Protein AF-A0A975FD18-F1 (afdb_monomer_lite)

Secondary structure (DSSP, 8-state):
----------STTTT----TT------EEEEEEESTTSSHHHHHHHHHHHHHHHTTTS-EEEEEEEE-----S-TT----PEEEEEEEETTEEEEEEE--S-TTHHHHHHHHHHTTEEEEEEEEESS-SSHHHHHHHHHHHHHT-EEEEEEE----HHHHHHHHHHHHHHHHHHHHHHHHT-S-TTTS-HHHHHHHHHHHHHHHH--

Sequence (207 aa):
MDAGCAIEIDDLHQDIILDKEKKMFERKIFAIKGNQDVGKTTSLRLAYKMLLEQLENIPISYQVKYDSYQYSKSWAEEAFMDFTAVFTISGYVVILHSPGDNAWFVNCLREYHDKSCLIIVCATRKNGNHGSVRAFNEFAQEYGYHPDAMLKNELSESDNKEKAQQLLKRIGTALGEALESSESPEKCSELQTTLLRKLADSLKTHP

Radius of gyration: 16.99 Å; chains: 1; bounding box: 50×42×44 Å

pLDDT: mean 72.48, std 18.09, range [34.69, 94.0]

Foldseek 3Di:
DDPDPDDCPDPPPPPPPPDPPQDDQAAAEEEAAEAPPQCRVVLLVLLVVVLCVLCVPFDKDKDWDFPPPDDDDDPVPPDDTWTWMWIQQLNAIEIETERDFALCVLSVLVVCVVVVHRYYYYYYYNDDCGGPVVSRVVSCVVRVHDYYYDYRYHNDPVSSNVSSLVVLLVVLVSQLSSLVSGPCCPVCDVVSNVSSPVSSVCSNPPD

Structure (mmCIF, N/CA/C/O backbone):
data_AF-A0A975FD18-F1
#
_entry.id   AF-A0A975FD18-F1
#
loop_
_atom_site.group_PDB
_atom_site.id
_atom_site.type_symbol
_atom_site.label_atom_id
_atom_site.label_alt_id
_atom_site.label_comp_id
_atom_site.label_asym_id
_atom_site.label_entity_id
_atom_site.label_seq_id
_atom_site.pdbx_PDB_ins_code
_atom_site.Cartn_x
_atom_site.Cartn_y
_atom_site.Cartn_z
_atom_site.occupancy
_atom_site.B_iso_or_equiv
_atom_site.auth_seq_id
_atom_site.auth_comp_id
_atom_site.auth_asym_id
_atom_site.auth_atom_id
_atom_site.pdbx_PDB_model_num
ATOM 1 N N . MET A 1 1 ? 0.913 -26.597 -13.912 1.00 35.22 1 MET A N 1
ATOM 2 C CA . MET A 1 1 ? 1.178 -26.715 -12.465 1.00 35.22 1 MET A CA 1
ATOM 3 C C . MET A 1 1 ? 1.075 -25.306 -11.924 1.00 35.22 1 MET A C 1
ATOM 5 O O . MET A 1 1 ? 1.956 -24.503 -12.200 1.00 35.22 1 MET A O 1
ATOM 9 N N . ASP A 1 2 ? -0.063 -24.991 -11.312 1.00 34.69 2 ASP A N 1
ATOM 10 C CA . ASP A 1 2 ? -0.398 -23.656 -10.819 1.00 34.69 2 ASP A CA 1
ATOM 11 C C . ASP A 1 2 ? 0.323 -23.405 -9.495 1.00 34.69 2 ASP A C 1
ATOM 13 O O . ASP A 1 2 ? -0.086 -23.897 -8.446 1.00 34.69 2 ASP A O 1
ATOM 17 N N . ALA A 1 3 ? 1.427 -22.661 -9.542 1.00 38.81 3 ALA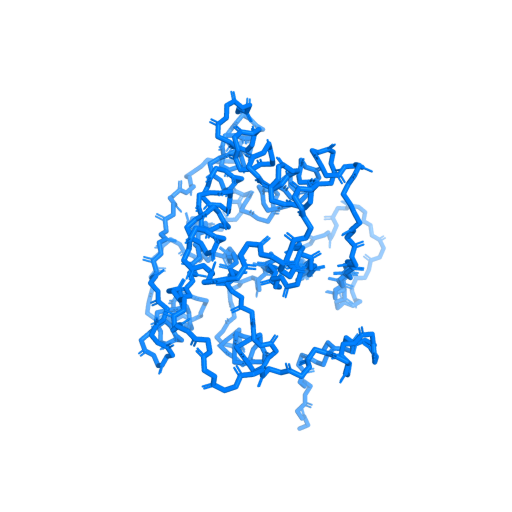 A N 1
ATOM 18 C CA . ALA A 1 3 ? 2.034 -22.094 -8.346 1.00 38.81 3 ALA A CA 1
ATOM 19 C C . ALA A 1 3 ? 1.222 -20.850 -7.953 1.00 38.81 3 ALA A C 1
ATOM 21 O O . ALA A 1 3 ? 1.564 -19.726 -8.319 1.00 38.81 3 ALA A O 1
ATOM 22 N N . GLY A 1 4 ? 0.082 -21.064 -7.293 1.00 40.59 4 GLY A N 1
ATOM 23 C CA . GLY A 1 4 ? -0.707 -19.983 -6.705 1.00 40.59 4 GLY A CA 1
ATOM 24 C C . GLY A 1 4 ? 0.102 -19.234 -5.643 1.00 40.59 4 GLY A C 1
ATOM 25 O O . GLY A 1 4 ? 0.931 -19.829 -4.953 1.00 40.59 4 GLY A O 1
ATOM 26 N N . CYS A 1 5 ? -0.141 -17.930 -5.503 1.00 43.94 5 CYS A N 1
ATOM 27 C CA . CYS A 1 5 ? 0.376 -17.114 -4.404 1.00 43.94 5 CYS A CA 1
ATOM 28 C C . CYS A 1 5 ? -0.343 -17.510 -3.107 1.00 43.94 5 CYS A C 1
ATOM 30 O O . CYS A 1 5 ? -1.130 -16.748 -2.578 1.00 43.94 5 CYS A O 1
ATOM 32 N N . ALA A 1 6 ? -0.126 -18.727 -2.607 1.00 41.62 6 ALA A N 1
ATOM 33 C CA . ALA A 1 6 ? -0.747 -19.153 -1.364 1.00 41.62 6 ALA A CA 1
ATOM 34 C C . ALA A 1 6 ? -0.160 -18.312 -0.220 1.00 41.62 6 ALA A C 1
ATOM 36 O O . ALA A 1 6 ? 1.020 -18.443 0.134 1.00 41.62 6 ALA A O 1
ATOM 37 N N . ILE A 1 7 ? -0.963 -17.396 0.316 1.00 48.25 7 ILE A N 1
ATOM 38 C CA . ILE A 1 7 ? -0.694 -16.766 1.603 1.00 48.25 7 ILE A CA 1
ATOM 39 C C . ILE A 1 7 ? -1.523 -17.532 2.627 1.00 48.25 7 ILE A C 1
ATOM 41 O O . ILE A 1 7 ? -2.736 -17.329 2.732 1.00 48.25 7 ILE A O 1
ATOM 45 N N . GLU A 1 8 ? -0.857 -18.413 3.372 1.00 43.69 8 GLU A N 1
ATOM 46 C CA . GLU A 1 8 ? -1.393 -18.998 4.600 1.00 43.69 8 GLU A CA 1
ATOM 47 C C . GLU A 1 8 ? -1.518 -17.870 5.626 1.00 43.69 8 GLU A C 1
ATOM 49 O O . GLU A 1 8 ? -0.586 -17.575 6.369 1.00 43.69 8 GLU A O 1
ATOM 54 N N . ILE A 1 9 ? -2.648 -17.162 5.603 1.00 48.28 9 ILE A N 1
ATOM 55 C CA . ILE A 1 9 ? -3.079 -16.404 6.771 1.00 48.28 9 ILE A CA 1
ATOM 56 C C . ILE A 1 9 ? -3.582 -17.491 7.709 1.00 48.28 9 ILE A C 1
ATOM 58 O O . ILE A 1 9 ? -4.638 -18.061 7.438 1.00 48.28 9 ILE A O 1
ATOM 62 N N . ASP A 1 10 ? -2.778 -17.846 8.714 1.00 42.75 10 ASP A N 1
ATOM 63 C CA . ASP A 1 10 ? -3.172 -18.791 9.763 1.00 42.75 10 ASP A CA 1
ATOM 64 C C . ASP A 1 10 ? -4.594 -18.475 10.254 1.00 42.75 10 ASP A C 1
ATOM 66 O O . ASP A 1 10 ? -5.021 -17.319 10.211 1.00 42.75 10 ASP A O 1
ATOM 70 N N . ASP A 1 11 ? -5.298 -19.495 10.756 1.00 43.53 11 ASP A N 1
ATOM 71 C CA . ASP A 1 11 ? -6.684 -19.518 11.269 1.00 43.53 11 ASP A CA 1
ATOM 72 C C . ASP A 1 11 ? -7.062 -18.445 12.329 1.00 43.53 11 ASP A C 1
ATOM 74 O O . ASP A 1 11 ? -8.131 -18.502 12.935 1.00 43.53 11 ASP A O 1
ATOM 78 N N . LEU A 1 12 ? -6.234 -17.421 12.538 1.00 42.38 12 LEU A N 1
ATOM 79 C CA . LEU A 1 12 ? -6.405 -16.282 13.438 1.00 42.38 12 LEU A CA 1
ATOM 80 C C . LEU A 1 12 ? -7.649 -15.406 13.163 1.00 42.38 12 LEU A C 1
ATOM 82 O O . LEU A 1 12 ? -7.905 -14.476 13.927 1.00 42.38 12 LEU A O 1
ATOM 86 N N . HIS A 1 13 ? -8.425 -15.677 12.107 1.00 45.47 13 HIS A N 1
ATOM 87 C CA . HIS A 1 13 ? -9.526 -14.812 11.655 1.00 45.47 13 HIS A CA 1
ATOM 88 C C . HIS A 1 13 ? -10.891 -15.503 11.526 1.00 45.47 13 HIS A C 1
ATOM 90 O O . HIS A 1 13 ? -11.839 -14.849 11.087 1.00 45.47 13 HIS A O 1
ATOM 96 N N . GLN A 1 14 ? -11.049 -16.770 11.936 1.00 41.34 14 GLN A N 1
ATOM 97 C CA . GLN A 1 14 ? -12.359 -17.446 11.835 1.00 41.34 14 GLN A CA 1
ATOM 98 C C . GLN A 1 14 ? -13.460 -16.817 12.717 1.00 41.34 14 GLN A C 1
ATOM 100 O O . GLN A 1 14 ? -14.641 -17.015 12.440 1.00 41.34 14 GLN A O 1
ATOM 105 N N . ASP A 1 15 ? -13.104 -15.976 13.694 1.00 41.28 15 ASP A N 1
ATOM 106 C CA . ASP A 1 15 ? -14.073 -15.324 14.587 1.00 41.28 15 ASP A CA 1
ATOM 107 C C . ASP A 1 15 ? -14.533 -13.925 14.139 1.00 41.28 15 ASP A C 1
ATOM 109 O O . ASP A 1 15 ? -15.374 -13.309 14.801 1.00 41.28 15 ASP A O 1
ATOM 113 N N . ILE A 1 16 ? -14.075 -13.405 12.992 1.00 47.19 16 ILE A N 1
ATOM 114 C CA . ILE A 1 16 ? -14.667 -12.185 12.417 1.00 47.19 16 ILE A CA 1
ATOM 115 C C . ILE A 1 16 ? -15.869 -12.588 11.558 1.00 47.19 16 ILE A C 1
ATOM 117 O O . ILE A 1 16 ? -15.849 -12.533 10.328 1.00 47.19 16 ILE A O 1
ATOM 121 N N . ILE A 1 17 ? -16.944 -13.004 12.229 1.00 41.19 17 ILE A N 1
ATOM 122 C CA . ILE A 1 17 ? -18.263 -13.161 11.616 1.00 41.19 17 ILE A CA 1
ATOM 123 C C . ILE A 1 17 ? -18.684 -11.780 11.096 1.00 41.19 17 ILE A C 1
ATOM 125 O O . ILE A 1 17 ? -19.019 -10.869 11.855 1.00 41.19 17 ILE A O 1
ATOM 129 N N . LEU A 1 18 ? -18.607 -11.608 9.776 1.00 44.97 18 LEU A N 1
ATOM 130 C CA . LEU A 1 18 ? -19.067 -10.417 9.073 1.00 44.97 18 LEU A CA 1
ATOM 131 C C . LEU A 1 18 ? -20.596 -10.357 9.147 1.00 44.97 18 LEU A C 1
ATOM 133 O O . LEU A 1 18 ? -21.298 -10.999 8.364 1.00 44.97 18 LEU A O 1
ATOM 137 N N . ASP A 1 19 ? -21.100 -9.561 10.091 1.00 43.41 19 ASP A N 1
ATOM 138 C CA . ASP A 1 19 ? -22.476 -9.066 10.090 1.00 43.41 19 ASP A CA 1
ATOM 139 C C . ASP A 1 19 ? -22.788 -8.471 8.706 1.00 43.41 19 ASP A C 1
ATOM 141 O O . ASP A 1 19 ? -22.160 -7.506 8.257 1.00 43.41 19 ASP A O 1
ATOM 145 N N . LYS A 1 20 ? -23.769 -9.069 8.022 1.00 43.59 20 LYS A N 1
ATOM 146 C CA . LYS A 1 20 ? -24.194 -8.758 6.644 1.00 43.59 20 LYS A CA 1
ATOM 147 C C . LYS A 1 20 ? -24.820 -7.365 6.467 1.00 43.59 20 LYS A C 1
ATOM 149 O O . LYS A 1 20 ? -25.236 -7.030 5.364 1.00 43.59 20 LYS A O 1
ATOM 154 N N . GLU A 1 21 ? -24.862 -6.554 7.521 1.00 43.44 21 GLU A N 1
ATOM 155 C CA . GLU A 1 21 ? -25.475 -5.219 7.541 1.00 43.44 21 GLU A CA 1
ATOM 156 C C . GLU A 1 21 ? -24.455 -4.080 7.721 1.00 43.44 21 GLU A C 1
ATOM 158 O O . GLU A 1 21 ? -24.825 -2.939 7.988 1.00 43.44 21 GLU A O 1
ATOM 163 N N . LYS A 1 22 ? -23.150 -4.338 7.551 1.00 48.03 22 LYS A N 1
ATOM 164 C CA . LYS A 1 22 ? -22.160 -3.251 7.487 1.00 48.03 22 LYS A CA 1
ATOM 165 C C . LYS A 1 22 ? -22.401 -2.410 6.229 1.00 48.03 22 LYS A C 1
ATOM 167 O O . LYS A 1 22 ? -22.262 -2.920 5.117 1.00 48.03 22 LYS A O 1
ATOM 172 N N . LYS A 1 23 ? -22.697 -1.112 6.403 1.00 47.25 23 LYS A N 1
ATOM 173 C CA . LYS A 1 23 ? -22.528 -0.079 5.361 1.00 47.25 23 LYS A CA 1
ATOM 174 C C . LYS A 1 23 ? -21.276 -0.401 4.540 1.00 47.25 23 LYS A C 1
ATOM 176 O O . LYS A 1 23 ? -20.208 -0.600 5.117 1.00 47.25 23 LYS A O 1
ATOM 181 N N . MET A 1 24 ? -21.413 -0.500 3.215 1.00 56.22 24 MET A N 1
ATOM 182 C CA . MET A 1 24 ? -20.281 -0.771 2.326 1.00 56.22 24 MET A CA 1
ATOM 183 C C . MET A 1 24 ? -19.270 0.370 2.445 1.00 56.22 24 MET A C 1
ATOM 185 O O . MET A 1 24 ? -19.449 1.434 1.859 1.00 56.22 24 MET A O 1
ATOM 189 N N . PHE A 1 25 ? -18.218 0.146 3.226 1.00 66.56 25 PHE A N 1
ATOM 190 C CA . PHE A 1 25 ? -17.055 1.019 3.259 1.00 66.56 25 PHE A CA 1
ATOM 191 C C . PHE A 1 25 ? -16.397 1.033 1.883 1.00 66.56 25 PHE A C 1
ATOM 193 O O . PHE A 1 25 ? -16.284 -0.004 1.221 1.00 66.56 25 PHE A O 1
ATOM 200 N N . GLU A 1 26 ? -15.949 2.210 1.463 1.00 79.81 26 GLU A N 1
ATOM 201 C CA . GLU A 1 26 ? -15.275 2.379 0.185 1.00 79.81 26 GLU A CA 1
ATOM 202 C C . GLU A 1 26 ? -13.885 1.735 0.255 1.00 79.81 26 GLU A C 1
ATOM 204 O O . GLU A 1 26 ? -13.007 2.179 0.999 1.00 79.81 26 GLU A O 1
ATOM 209 N N . ARG A 1 27 ? -13.680 0.655 -0.502 1.00 85.31 27 ARG A N 1
ATOM 210 C CA . ARG A 1 27 ? -12.393 -0.045 -0.540 1.00 85.31 27 ARG A CA 1
ATOM 211 C C . ARG A 1 27 ? -11.391 0.765 -1.365 1.00 85.31 27 ARG A C 1
ATOM 213 O O . ARG A 1 27 ? -11.722 1.275 -2.441 1.00 85.31 27 ARG A O 1
ATOM 220 N N . LYS A 1 28 ? -10.156 0.894 -0.874 1.00 90.56 28 LYS A N 1
ATOM 221 C CA . LYS A 1 28 ? -9.127 1.756 -1.481 1.00 90.56 28 LYS A CA 1
ATOM 222 C C . LYS A 1 28 ? -7.957 0.926 -1.990 1.00 90.56 28 LYS A C 1
ATOM 224 O O . LYS A 1 28 ? -7.484 0.010 -1.315 1.00 90.56 28 LYS A O 1
ATOM 229 N N . ILE A 1 29 ? -7.476 1.252 -3.186 1.00 92.00 29 ILE A N 1
ATOM 230 C CA . ILE A 1 29 ? -6.256 0.661 -3.737 1.00 92.00 29 ILE A CA 1
ATOM 231 C C . ILE A 1 29 ? -5.288 1.773 -4.137 1.00 92.00 29 ILE A C 1
ATOM 233 O O . ILE A 1 29 ? -5.600 2.645 -4.948 1.00 92.00 29 ILE A O 1
ATOM 237 N N . PHE A 1 30 ? -4.102 1.749 -3.542 1.00 93.12 30 PHE A N 1
ATOM 238 C CA . PHE A 1 30 ? -3.053 2.733 -3.740 1.00 93.12 30 PHE A CA 1
ATOM 239 C C . PHE A 1 30 ? -1.926 2.156 -4.591 1.00 93.12 30 PHE A C 1
ATOM 241 O O . PHE A 1 30 ? -1.543 1.002 -4.419 1.00 93.12 30 PHE A O 1
ATOM 248 N N . ALA A 1 31 ? -1.334 2.958 -5.473 1.00 92.31 31 ALA A N 1
ATOM 249 C CA . ALA A 1 31 ? -0.153 2.557 -6.231 1.00 92.31 31 ALA A CA 1
ATOM 250 C C . ALA A 1 31 ? 0.992 3.569 -6.129 1.00 92.31 31 ALA A C 1
ATOM 252 O O . ALA A 1 31 ? 0.792 4.756 -6.367 1.00 92.31 31 ALA A O 1
ATOM 253 N N . ILE A 1 32 ? 2.219 3.097 -5.895 1.00 93.00 32 ILE A N 1
ATOM 254 C CA . ILE A 1 32 ? 3.431 3.835 -6.270 1.00 93.00 32 ILE A CA 1
ATOM 255 C C . ILE A 1 32 ? 3.784 3.446 -7.708 1.00 93.00 32 ILE A C 1
ATOM 257 O O . ILE A 1 32 ? 4.167 2.307 -7.974 1.00 93.00 32 ILE A O 1
ATOM 261 N N . LYS A 1 33 ? 3.672 4.390 -8.638 1.00 92.44 33 LYS A N 1
ATOM 262 C CA . LYS A 1 33 ? 3.959 4.231 -10.068 1.00 92.44 33 LYS A CA 1
ATOM 263 C C . LYS A 1 33 ? 5.313 4.831 -10.416 1.00 92.44 33 LYS A C 1
ATOM 265 O O . LYS A 1 33 ? 5.598 5.962 -10.051 1.00 92.44 33 LYS A O 1
ATOM 270 N N . GLY A 1 34 ? 6.145 4.120 -11.166 1.00 91.50 34 GLY A N 1
ATOM 271 C CA . GLY A 1 34 ? 7.464 4.632 -11.551 1.00 91.50 34 GLY A CA 1
ATOM 272 C C . GLY A 1 34 ? 8.200 3.737 -12.538 1.00 91.50 34 GLY A C 1
ATOM 273 O O . GLY A 1 34 ? 7.771 2.613 -12.812 1.00 91.50 34 GLY A O 1
ATOM 274 N N . ASN A 1 35 ? 9.312 4.230 -13.083 1.00 89.44 35 ASN A N 1
ATOM 275 C CA . ASN A 1 35 ? 10.178 3.446 -13.973 1.00 89.44 35 ASN A CA 1
ATOM 276 C C . ASN A 1 35 ? 10.794 2.237 -13.236 1.00 89.44 35 ASN A C 1
ATOM 278 O O . ASN A 1 35 ? 10.536 2.018 -12.045 1.00 89.44 35 ASN A O 1
ATOM 282 N N . GLN A 1 36 ? 11.571 1.404 -13.938 1.00 86.56 36 GLN A N 1
ATOM 283 C CA . GLN A 1 36 ? 12.354 0.372 -13.247 1.00 86.56 36 GLN A CA 1
ATOM 284 C C . GLN A 1 36 ? 13.333 1.013 -12.276 1.00 86.56 36 GLN A C 1
ATOM 286 O O . GLN A 1 36 ? 13.783 2.125 -12.527 1.00 86.56 36 GLN A O 1
ATOM 291 N N . ASP A 1 37 ? 13.627 0.314 -11.183 1.00 86.19 37 ASP A N 1
ATOM 292 C CA . ASP A 1 37 ? 14.757 0.624 -10.301 1.00 86.19 37 ASP A CA 1
ATOM 293 C C . ASP A 1 37 ? 14.761 2.033 -9.694 1.00 86.19 37 ASP A C 1
ATOM 295 O O . ASP A 1 37 ? 15.730 2.451 -9.080 1.00 86.19 37 ASP A O 1
ATOM 299 N N . VAL A 1 38 ? 13.625 2.737 -9.734 1.00 90.50 38 VAL A N 1
ATOM 300 C CA . VAL A 1 38 ? 13.439 4.010 -9.022 1.00 90.50 38 VAL A CA 1
ATOM 301 C C . VAL A 1 38 ? 13.144 3.809 -7.533 1.00 90.50 38 VAL A C 1
ATOM 303 O O . VAL A 1 38 ? 12.600 4.699 -6.920 1.00 90.50 38 VAL A O 1
ATOM 306 N N . GLY A 1 39 ? 13.387 2.642 -6.927 1.00 89.38 39 GLY A N 1
ATOM 307 C CA . GLY A 1 39 ? 13.211 2.465 -5.472 1.00 89.38 39 GLY A CA 1
ATOM 308 C C . GLY A 1 39 ? 11.764 2.337 -4.957 1.00 89.38 39 GLY A C 1
ATOM 309 O O . GLY A 1 39 ? 11.507 2.581 -3.783 1.00 89.38 39 GLY A O 1
ATOM 310 N N . LYS A 1 40 ? 10.794 1.923 -5.787 1.00 91.25 40 LYS A N 1
ATOM 311 C CA . LYS A 1 40 ? 9.382 1.746 -5.361 1.00 91.25 40 LYS A CA 1
ATOM 312 C C . LYS A 1 40 ? 9.222 0.741 -4.213 1.00 91.25 40 LYS A C 1
ATOM 314 O O . LYS A 1 40 ? 8.581 1.046 -3.213 1.00 91.25 40 LYS A O 1
ATOM 319 N N . THR A 1 41 ? 9.841 -0.436 -4.342 1.00 90.25 41 THR A N 1
ATOM 320 C CA . THR A 1 41 ? 9.860 -1.454 -3.279 1.00 90.25 41 THR A CA 1
ATOM 321 C C . THR A 1 41 ? 10.521 -0.906 -2.015 1.00 90.25 41 THR A C 1
ATOM 323 O O . THR A 1 41 ? 10.047 -1.166 -0.916 1.00 90.25 41 THR A O 1
ATOM 326 N N . THR A 1 42 ? 11.569 -0.088 -2.158 1.00 90.88 42 THR A N 1
ATOM 327 C CA . THR A 1 42 ? 12.234 0.579 -1.031 1.00 90.88 42 THR A CA 1
ATOM 328 C C . THR A 1 42 ? 11.291 1.535 -0.305 1.00 90.88 42 THR A C 1
ATOM 330 O O . THR A 1 42 ? 11.204 1.469 0.917 1.00 90.88 42 THR A O 1
ATOM 333 N N . SER A 1 43 ? 10.524 2.362 -1.024 1.00 93.31 43 SER A N 1
ATOM 334 C CA . SER A 1 43 ? 9.481 3.207 -0.421 1.00 93.31 43 SER A CA 1
ATOM 335 C C . SER A 1 43 ? 8.411 2.395 0.311 1.00 93.31 43 SER A C 1
ATOM 337 O O . SER A 1 43 ? 8.021 2.778 1.408 1.00 93.31 43 SER A O 1
ATOM 339 N N . LEU A 1 44 ? 7.968 1.259 -0.242 1.00 91.06 44 LEU A N 1
ATOM 340 C CA . LEU A 1 44 ? 7.018 0.373 0.446 1.00 91.06 44 LEU A CA 1
ATOM 341 C C . LEU A 1 44 ? 7.607 -0.227 1.728 1.00 91.06 44 LEU A C 1
ATOM 343 O O . LEU A 1 44 ? 6.949 -0.214 2.765 1.00 91.06 44 LEU A O 1
ATOM 347 N N . ARG A 1 45 ? 8.856 -0.707 1.681 1.00 89.25 45 ARG A N 1
ATOM 348 C CA . ARG A 1 45 ? 9.571 -1.228 2.859 1.00 89.25 45 ARG A CA 1
ATOM 349 C C . ARG A 1 45 ? 9.760 -0.146 3.930 1.00 89.25 45 ARG A C 1
ATOM 351 O O . ARG A 1 45 ? 9.676 -0.451 5.115 1.00 89.25 45 ARG A O 1
ATOM 358 N N . LEU A 1 46 ? 10.010 1.105 3.537 1.00 90.19 46 LEU A N 1
ATOM 359 C CA . LEU A 1 46 ? 10.094 2.233 4.471 1.00 90.19 46 LEU A CA 1
ATOM 360 C C . LEU A 1 46 ? 8.733 2.565 5.084 1.00 90.19 46 LEU A C 1
ATOM 362 O O . LEU A 1 46 ? 8.659 2.708 6.298 1.00 90.19 46 LEU A O 1
ATOM 366 N N . ALA A 1 47 ? 7.666 2.618 4.282 1.00 89.69 47 ALA A N 1
ATOM 367 C CA . ALA A 1 47 ? 6.310 2.832 4.790 1.00 89.69 47 ALA A CA 1
ATOM 368 C C . ALA A 1 47 ? 5.929 1.743 5.799 1.00 89.69 47 ALA A C 1
ATOM 370 O O . ALA A 1 47 ? 5.393 2.043 6.856 1.00 89.69 47 ALA A O 1
ATOM 371 N N . TYR A 1 48 ? 6.284 0.488 5.515 1.00 88.50 48 TYR A N 1
ATOM 372 C CA . TYR A 1 48 ? 6.122 -0.611 6.460 1.00 88.50 48 TYR A CA 1
ATOM 373 C C . TYR A 1 48 ? 6.845 -0.362 7.792 1.00 88.50 48 TYR A C 1
ATOM 375 O O . TYR A 1 48 ? 6.224 -0.462 8.847 1.00 88.50 48 TYR A O 1
ATOM 383 N N . LYS A 1 49 ? 8.137 -0.013 7.761 1.00 86.56 49 LYS A N 1
ATOM 384 C CA . LYS A 1 49 ? 8.904 0.270 8.986 1.00 86.56 49 LYS A CA 1
ATOM 385 C C . LYS A 1 49 ? 8.290 1.414 9.792 1.00 86.56 49 LYS A C 1
ATOM 387 O O . LYS A 1 49 ? 8.094 1.270 10.990 1.00 86.56 49 LYS A O 1
ATOM 392 N N . MET A 1 50 ? 7.924 2.502 9.119 1.00 87.44 50 MET A N 1
ATOM 393 C CA . MET A 1 50 ? 7.288 3.652 9.758 1.00 87.44 50 MET A CA 1
ATOM 394 C C . MET A 1 50 ? 5.917 3.298 10.348 1.00 87.44 50 MET A C 1
ATOM 396 O O . MET A 1 50 ? 5.593 3.768 11.434 1.00 87.44 50 MET A O 1
ATOM 400 N N . LEU A 1 51 ? 5.122 2.449 9.679 1.00 83.38 51 LEU A N 1
ATOM 401 C CA . LEU A 1 51 ? 3.879 1.925 10.255 1.00 83.38 51 LEU A CA 1
ATOM 402 C C . LEU A 1 51 ? 4.172 1.183 11.554 1.00 83.38 51 LEU A C 1
ATOM 404 O O . LEU A 1 51 ? 3.537 1.483 12.552 1.00 83.38 51 LEU A O 1
ATOM 408 N N . LEU A 1 52 ? 5.135 0.258 11.567 1.00 82.19 52 LEU A N 1
ATOM 409 C CA . LEU A 1 52 ? 5.479 -0.477 12.787 1.00 82.19 52 LEU A CA 1
ATOM 410 C C . LEU A 1 52 ? 5.909 0.442 13.931 1.00 82.19 52 LEU A C 1
ATOM 412 O O . LEU A 1 52 ? 5.454 0.254 15.053 1.00 82.19 52 LEU A O 1
ATOM 416 N N . GLU A 1 53 ? 6.747 1.438 13.645 1.00 83.56 53 GLU A N 1
ATOM 417 C CA . GLU A 1 53 ? 7.204 2.416 14.638 1.00 83.56 53 GLU A CA 1
ATOM 418 C C . GLU A 1 53 ? 6.034 3.234 15.201 1.00 83.56 53 GLU A C 1
ATOM 420 O O . GLU A 1 53 ? 5.905 3.398 16.411 1.00 83.56 53 GLU A O 1
ATOM 425 N N . GLN A 1 54 ? 5.128 3.708 14.342 1.00 77.06 54 GLN A N 1
ATOM 426 C CA . GLN A 1 54 ? 3.955 4.472 14.780 1.00 77.06 54 GLN A CA 1
ATOM 427 C C . GLN A 1 54 ? 2.906 3.611 15.495 1.00 77.06 54 GLN A C 1
ATOM 429 O O . GLN A 1 54 ? 2.078 4.129 16.247 1.00 77.06 54 GLN A O 1
ATOM 434 N N . LEU A 1 55 ? 2.929 2.303 15.252 1.00 74.00 55 LEU A N 1
ATOM 435 C CA . LEU A 1 55 ? 1.955 1.347 15.753 1.00 74.00 55 LEU A CA 1
ATOM 436 C C . LEU A 1 55 ? 2.462 0.500 16.922 1.00 74.00 55 LEU A C 1
ATOM 438 O O . LEU A 1 55 ? 1.748 -0.402 17.347 1.00 74.00 55 LEU A O 1
ATOM 442 N N . GLU A 1 56 ? 3.641 0.792 17.474 1.00 71.06 56 GLU A N 1
ATOM 443 C CA . GLU A 1 56 ? 4.283 0.009 18.544 1.00 71.06 56 GLU A CA 1
ATOM 444 C C . GLU A 1 56 ? 3.349 -0.282 19.740 1.00 71.06 56 GLU A C 1
ATOM 446 O O . GLU A 1 56 ? 3.470 -1.310 20.401 1.00 71.06 56 GLU A O 1
ATOM 451 N N . ASN A 1 57 ? 2.359 0.585 19.980 1.00 62.94 57 ASN A N 1
ATOM 452 C CA . ASN A 1 57 ? 1.396 0.473 21.079 1.00 62.94 57 ASN A CA 1
ATOM 453 C C . ASN A 1 57 ? -0.006 -0.006 20.656 1.00 62.94 57 ASN A C 1
ATOM 455 O O . ASN A 1 57 ? -0.947 0.058 21.452 1.00 62.94 57 ASN A O 1
ATOM 459 N N . ILE A 1 58 ? -0.181 -0.444 19.409 1.00 64.25 58 ILE A N 1
ATOM 460 C CA . ILE A 1 58 ? -1.452 -0.933 18.871 1.00 64.25 58 ILE A CA 1
ATOM 461 C C . ILE A 1 58 ? -1.344 -2.449 18.674 1.00 64.25 58 ILE A C 1
ATOM 463 O O . ILE A 1 58 ? -0.393 -2.907 18.042 1.00 64.25 58 ILE A O 1
ATOM 467 N N . PRO A 1 59 ? -2.300 -3.255 19.174 1.00 59.41 59 PRO A N 1
ATOM 468 C CA . PRO A 1 59 ? -2.305 -4.684 18.894 1.00 59.41 59 PRO A CA 1
ATOM 469 C C . PRO A 1 59 ? -2.511 -4.906 17.392 1.00 59.41 59 PRO A C 1
ATOM 471 O O . PRO A 1 59 ? -3.585 -4.636 16.852 1.00 59.41 59 PRO A O 1
ATOM 474 N N . ILE A 1 60 ? -1.462 -5.385 16.727 1.00 61.62 60 ILE A N 1
ATOM 475 C CA . ILE A 1 60 ? -1.457 -5.718 15.303 1.00 61.62 60 ILE A CA 1
ATOM 476 C C . ILE A 1 60 ? -1.113 -7.189 15.162 1.00 61.62 60 ILE A C 1
ATOM 478 O O . ILE A 1 60 ? -0.041 -7.624 15.580 1.00 61.62 60 ILE A O 1
ATOM 482 N N . SER A 1 61 ? -1.985 -7.942 14.497 1.00 63.44 61 SER A N 1
ATOM 483 C CA . SER A 1 61 ? -1.576 -9.194 13.868 1.00 63.44 61 SER A CA 1
ATOM 484 C C . SER A 1 61 ? -0.980 -8.856 12.505 1.00 63.44 61 SER A C 1
ATOM 486 O O . SER A 1 61 ? -1.656 -8.241 11.670 1.00 63.44 61 SER A O 1
ATOM 488 N N . TYR A 1 62 ? 0.278 -9.222 12.280 1.00 64.50 62 TYR A N 1
ATOM 489 C CA . TYR A 1 62 ? 0.932 -9.015 10.995 1.00 64.50 62 TYR A CA 1
ATOM 490 C C . TYR A 1 62 ? 1.630 -10.276 10.507 1.00 64.50 62 TYR A C 1
ATOM 492 O O . TYR A 1 62 ? 2.120 -11.083 11.293 1.00 64.50 62 TYR A O 1
ATOM 500 N N . GLN A 1 63 ? 1.703 -10.402 9.188 1.00 62.19 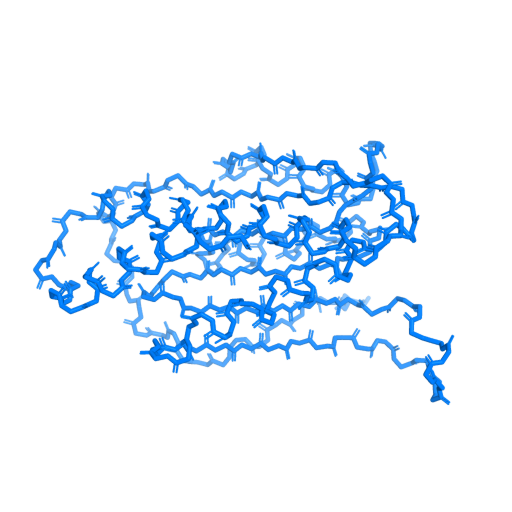63 GLN A N 1
ATOM 501 C CA . GLN A 1 63 ? 2.467 -11.431 8.502 1.00 62.19 63 GLN A CA 1
ATOM 502 C C . GLN A 1 63 ? 3.303 -10.741 7.429 1.00 62.19 63 GLN A C 1
ATOM 504 O O . GLN A 1 63 ? 2.769 -10.054 6.555 1.00 62.19 63 GLN A O 1
ATOM 509 N N . VAL A 1 64 ? 4.624 -10.905 7.496 1.00 59.81 64 VAL A N 1
ATOM 510 C CA . VAL A 1 64 ? 5.508 -10.503 6.399 1.00 59.81 64 VAL A CA 1
ATOM 511 C C . VAL A 1 64 ? 5.934 -11.752 5.669 1.00 59.81 64 VAL A C 1
ATOM 513 O O . VAL A 1 64 ? 6.621 -12.602 6.234 1.00 59.81 64 VAL A O 1
ATOM 516 N N . LYS A 1 65 ? 5.540 -11.844 4.404 1.00 63.34 65 LYS A N 1
ATOM 517 C CA . LYS A 1 65 ? 6.007 -12.897 3.519 1.00 63.34 65 LYS A CA 1
ATOM 518 C C . LYS A 1 65 ? 7.066 -12.304 2.604 1.00 63.34 65 LYS A C 1
ATOM 520 O O . LYS A 1 65 ? 6.794 -11.418 1.791 1.00 63.34 65 LYS A O 1
ATOM 525 N N . TYR A 1 66 ? 8.289 -12.783 2.781 1.00 58.34 66 TYR A N 1
ATOM 526 C CA . TYR A 1 66 ? 9.355 -12.594 1.813 1.00 58.34 66 TYR A CA 1
ATOM 527 C C . TYR A 1 66 ? 9.347 -13.820 0.916 1.00 58.34 66 TYR A C 1
ATOM 529 O O . TYR A 1 66 ? 9.942 -14.838 1.262 1.00 58.34 66 TYR A O 1
ATOM 537 N N . ASP A 1 67 ? 8.659 -13.730 -0.217 1.00 51.19 67 ASP A N 1
ATOM 538 C CA . ASP A 1 67 ? 8.783 -14.761 -1.239 1.00 51.19 67 ASP A CA 1
ATOM 539 C C . ASP A 1 67 ? 10.109 -14.504 -1.970 1.00 51.19 67 ASP A C 1
ATOM 541 O O . ASP A 1 67 ? 10.186 -13.809 -2.984 1.00 51.19 67 ASP A O 1
ATOM 545 N N . SER A 1 68 ? 11.205 -15.011 -1.392 1.00 43.38 68 SER A N 1
ATOM 546 C CA . SER A 1 68 ? 12.425 -15.241 -2.156 1.00 43.38 68 SER A CA 1
ATOM 547 C C . SER A 1 68 ? 12.182 -16.462 -3.027 1.00 43.38 68 SER A C 1
ATOM 549 O O . SER A 1 68 ? 12.247 -17.605 -2.573 1.00 43.38 68 SER A O 1
ATOM 551 N N . TYR A 1 69 ? 11.964 -16.243 -4.320 1.00 40.66 69 TYR A N 1
ATOM 552 C CA . TYR A 1 69 ? 12.425 -17.250 -5.263 1.00 40.66 69 TYR A CA 1
ATOM 553 C C . TYR A 1 69 ? 13.933 -17.392 -5.028 1.00 40.66 69 TYR A C 1
ATOM 555 O O . TYR A 1 69 ? 14.687 -16.444 -5.232 1.00 40.66 69 TYR A O 1
ATOM 563 N N . GLN A 1 70 ? 14.354 -18.537 -4.483 1.00 37.66 70 GLN A N 1
ATOM 564 C CA . GLN A 1 70 ? 15.754 -18.862 -4.222 1.00 37.66 70 GLN A CA 1
ATOM 565 C C . GLN A 1 70 ? 16.590 -18.663 -5.492 1.00 37.66 70 GLN A C 1
ATOM 567 O O . GLN A 1 70 ? 16.690 -19.559 -6.324 1.00 37.66 70 GLN A O 1
ATOM 572 N N . TYR A 1 71 ? 17.267 -17.527 -5.589 1.00 36.56 71 TYR A N 1
ATOM 573 C CA . TYR A 1 71 ? 18.513 -17.416 -6.321 1.00 36.56 71 TYR A CA 1
ATOM 574 C C . TYR A 1 71 ? 19.528 -16.729 -5.415 1.00 36.56 71 TYR A C 1
ATOM 576 O O . TYR A 1 71 ? 19.425 -15.548 -5.130 1.00 36.56 71 TYR A O 1
ATOM 584 N N . SER A 1 72 ? 20.491 -17.541 -4.969 1.00 37.34 72 SER A N 1
ATOM 585 C CA . SER A 1 72 ? 21.868 -17.162 -4.645 1.00 37.34 72 SER A CA 1
ATOM 586 C C . SER A 1 72 ? 22.126 -16.137 -3.527 1.00 37.34 72 SER A C 1
ATOM 588 O O . SER A 1 72 ? 21.691 -14.993 -3.510 1.00 37.34 72 SER A O 1
ATOM 590 N N . LYS A 1 73 ? 22.946 -16.578 -2.571 1.00 37.47 73 LYS A N 1
ATOM 591 C CA . LYS A 1 73 ? 23.475 -15.809 -1.446 1.00 37.47 73 LYS A CA 1
ATOM 592 C C . LYS A 1 73 ? 24.480 -14.750 -1.921 1.00 37.47 73 LYS A C 1
ATOM 594 O O . LYS A 1 73 ? 25.679 -15.014 -1.929 1.00 37.47 73 LYS A O 1
ATOM 599 N N . SER A 1 74 ? 24.035 -13.528 -2.177 1.00 41.59 74 SER A N 1
ATOM 600 C CA . SER A 1 74 ? 24.859 -12.339 -1.940 1.00 41.59 74 SER A CA 1
ATOM 601 C C . SER A 1 74 ? 23.964 -11.113 -1.763 1.00 41.59 74 SER A C 1
ATOM 603 O O . SER A 1 74 ? 22.959 -10.965 -2.446 1.00 41.59 74 SER A O 1
ATOM 605 N N . TRP A 1 75 ? 24.334 -10.200 -0.863 1.00 41.97 75 TRP A N 1
ATOM 606 C CA . TRP A 1 75 ? 23.623 -8.929 -0.642 1.00 41.97 75 TRP A CA 1
ATOM 607 C C . TRP A 1 75 ? 23.616 -8.010 -1.889 1.00 41.97 75 TRP A C 1
ATOM 609 O O . TRP A 1 75 ? 23.031 -6.933 -1.861 1.00 41.97 75 TRP A O 1
ATOM 619 N N . ALA A 1 76 ? 24.267 -8.431 -2.980 1.00 39.34 76 ALA A N 1
ATOM 620 C CA . ALA A 1 76 ? 24.307 -7.760 -4.273 1.00 39.34 76 ALA A CA 1
ATOM 621 C C . ALA A 1 76 ? 23.350 -8.376 -5.321 1.00 39.34 76 ALA A C 1
ATOM 623 O O . ALA A 1 76 ? 23.225 -7.821 -6.409 1.00 39.34 76 ALA A O 1
ATOM 624 N N . GLU A 1 77 ? 22.647 -9.473 -5.004 1.00 38.56 77 GLU A N 1
ATOM 625 C CA . GLU A 1 77 ? 21.709 -10.171 -5.904 1.00 38.56 77 GLU A CA 1
ATOM 626 C C . GLU A 1 77 ? 20.243 -10.134 -5.402 1.00 38.56 77 GLU A C 1
ATOM 628 O O . GLU A 1 77 ? 19.440 -10.989 -5.756 1.00 38.56 77 GLU A O 1
ATOM 633 N N . GLU A 1 78 ? 19.835 -9.110 -4.633 1.00 40.81 78 GLU A N 1
ATOM 634 C CA . GLU A 1 78 ? 18.420 -8.851 -4.260 1.00 40.81 78 GLU A CA 1
ATOM 635 C C . GLU A 1 78 ? 17.564 -8.299 -5.430 1.00 40.81 78 GLU A C 1
ATOM 637 O O . GLU A 1 78 ? 16.722 -7.409 -5.264 1.00 40.81 78 GLU A O 1
ATOM 642 N N . ALA A 1 79 ? 17.770 -8.798 -6.645 1.00 38.47 79 ALA A N 1
ATOM 643 C CA . ALA A 1 79 ? 16.916 -8.473 -7.777 1.00 38.47 79 ALA A CA 1
ATOM 644 C C . ALA A 1 79 ? 15.751 -9.474 -7.811 1.00 38.47 79 ALA A C 1
ATOM 646 O O . ALA A 1 79 ? 15.964 -10.658 -8.035 1.00 38.47 79 ALA A O 1
ATOM 647 N N . PHE A 1 80 ? 14.524 -8.974 -7.630 1.00 45.81 80 PHE A N 1
ATOM 648 C CA . PHE A 1 80 ? 13.246 -9.708 -7.702 1.00 45.81 80 PHE A CA 1
ATOM 649 C C . PHE A 1 80 ? 12.842 -10.503 -6.453 1.00 45.81 80 PHE A C 1
ATOM 651 O O . PHE A 1 80 ? 12.590 -11.701 -6.512 1.00 45.81 80 PHE A O 1
ATOM 658 N N . MET A 1 81 ? 12.694 -9.814 -5.319 1.00 52.09 81 MET A N 1
ATOM 659 C CA . MET A 1 81 ? 11.886 -10.337 -4.214 1.00 52.09 81 MET A CA 1
ATOM 660 C C . MET A 1 81 ? 10.535 -9.632 -4.178 1.00 52.09 81 MET A C 1
ATOM 662 O O . MET A 1 81 ? 10.481 -8.406 -4.012 1.00 52.09 81 MET A O 1
ATOM 666 N N . ASP A 1 82 ? 9.467 -10.419 -4.298 1.00 67.62 82 ASP A N 1
ATOM 667 C CA . ASP A 1 82 ? 8.117 -9.963 -3.999 1.00 67.62 82 ASP A CA 1
ATOM 668 C C . ASP A 1 82 ? 8.078 -9.576 -2.513 1.00 67.62 82 ASP A C 1
ATOM 670 O O . ASP A 1 82 ? 8.408 -10.361 -1.621 1.00 67.62 82 ASP A O 1
ATOM 674 N N . PHE A 1 83 ? 7.751 -8.315 -2.235 1.00 81.94 83 PHE A N 1
ATOM 675 C CA . PHE A 1 83 ? 7.564 -7.834 -0.866 1.00 81.94 83 PHE A CA 1
ATOM 676 C C . PHE A 1 83 ? 6.077 -7.872 -0.563 1.00 81.94 83 PHE A C 1
ATOM 678 O O . PHE A 1 83 ? 5.332 -7.133 -1.200 1.00 81.94 83 PHE A O 1
ATOM 685 N N . THR A 1 84 ? 5.657 -8.675 0.414 1.00 84.69 84 THR A N 1
ATOM 686 C CA . THR A 1 84 ? 4.280 -8.646 0.914 1.00 84.69 84 THR A CA 1
ATOM 687 C C . THR A 1 84 ? 4.277 -8.469 2.416 1.00 84.69 84 THR A C 1
ATOM 689 O O . THR A 1 84 ? 4.904 -9.237 3.146 1.00 84.69 84 THR A O 1
ATOM 692 N N . ALA A 1 85 ? 3.529 -7.483 2.884 1.00 84.31 85 ALA A N 1
ATOM 693 C CA . ALA A 1 85 ? 3.267 -7.301 4.294 1.00 84.31 85 ALA A CA 1
ATOM 694 C C . ALA A 1 85 ? 1.769 -7.093 4.513 1.00 84.31 85 ALA A C 1
ATOM 696 O O . ALA A 1 85 ? 1.150 -6.248 3.866 1.00 84.31 85 ALA A O 1
ATOM 697 N N . VAL A 1 86 ? 1.199 -7.902 5.398 1.00 84.25 86 VAL A N 1
ATOM 698 C CA . VAL A 1 86 ? -0.224 -7.915 5.738 1.00 84.25 86 VAL A CA 1
ATOM 699 C C . VAL A 1 86 ? -0.364 -7.485 7.189 1.00 84.25 86 VAL A C 1
ATOM 701 O O . VAL A 1 86 ? 0.329 -8.013 8.056 1.00 84.25 86 VAL A O 1
ATOM 704 N N . PHE A 1 87 ? -1.271 -6.551 7.453 1.00 82.69 87 PHE A N 1
ATOM 705 C CA . PHE A 1 87 ? -1.563 -6.016 8.780 1.00 82.69 87 PHE A CA 1
ATOM 706 C C . PHE A 1 87 ? -3.053 -6.079 9.033 1.00 82.69 87 PHE A C 1
ATOM 708 O O . PHE A 1 87 ? -3.841 -5.779 8.140 1.00 82.69 87 PHE A O 1
ATOM 715 N N . THR A 1 88 ? -3.444 -6.383 10.264 1.00 79.75 88 THR A N 1
ATOM 716 C CA . THR A 1 88 ? -4.799 -6.096 10.737 1.00 79.75 88 THR A CA 1
ATOM 717 C C . THR A 1 88 ? -4.735 -4.952 11.737 1.00 79.75 88 THR A C 1
ATOM 719 O O . THR A 1 88 ? -4.113 -5.081 12.788 1.00 79.75 88 THR A O 1
ATOM 722 N N . ILE A 1 89 ? -5.373 -3.832 11.407 1.00 76.06 89 ILE A N 1
ATOM 723 C CA . ILE A 1 89 ? -5.485 -2.653 12.268 1.00 76.06 89 ILE A CA 1
ATOM 724 C C . ILE A 1 89 ? -6.958 -2.522 12.647 1.00 76.06 89 ILE A C 1
ATOM 726 O O . ILE A 1 89 ? -7.794 -2.190 11.809 1.00 76.06 89 ILE A O 1
ATOM 730 N N . SER A 1 90 ? -7.287 -2.832 13.903 1.00 71.69 90 SER A N 1
ATOM 731 C CA . SER A 1 90 ? -8.662 -2.770 14.429 1.00 71.69 90 SER A CA 1
ATOM 732 C C . SER A 1 90 ? -9.686 -3.550 13.598 1.00 71.69 90 SER A C 1
ATOM 734 O O . SER A 1 90 ? -10.774 -3.063 13.299 1.00 71.69 90 SER A O 1
ATOM 736 N N . GLY A 1 91 ? -9.315 -4.763 13.186 1.00 73.31 91 GLY A N 1
ATOM 737 C CA . GLY A 1 91 ? -10.157 -5.628 12.356 1.00 73.31 91 GLY A CA 1
ATOM 738 C C . GLY A 1 91 ? -10.153 -5.287 10.861 1.00 73.31 91 GLY A C 1
ATOM 739 O O . GLY A 1 91 ? -10.730 -6.040 10.082 1.00 73.31 91 GLY A O 1
ATOM 740 N N . TYR A 1 92 ? -9.489 -4.206 10.436 1.00 81.56 92 TYR A N 1
ATOM 741 C CA . TYR A 1 92 ? -9.308 -3.882 9.021 1.00 81.56 92 TYR A CA 1
ATOM 742 C C . TYR A 1 92 ? -7.988 -4.431 8.499 1.00 81.56 92 TYR A C 1
ATOM 744 O O . TYR A 1 92 ? -6.925 -4.150 9.054 1.00 81.56 92 TYR A O 1
ATOM 752 N N . VAL A 1 93 ? -8.050 -5.182 7.401 1.00 84.62 93 VAL A N 1
ATOM 753 C CA . VAL A 1 93 ? -6.863 -5.752 6.759 1.00 84.62 93 VAL A CA 1
ATOM 754 C C . VAL A 1 93 ? -6.262 -4.743 5.777 1.00 84.62 93 VAL A C 1
ATOM 756 O O . VAL A 1 93 ? -6.941 -4.273 4.858 1.00 84.62 93 VAL A O 1
ATOM 759 N N . VAL A 1 94 ? -4.979 -4.431 5.965 1.00 87.56 94 VAL A N 1
ATOM 760 C CA . VAL A 1 94 ? -4.153 -3.550 5.128 1.00 87.56 94 VAL A CA 1
ATOM 761 C C . VAL A 1 94 ? -3.002 -4.362 4.546 1.00 87.56 94 VAL A C 1
ATOM 763 O O . VAL A 1 94 ? -2.317 -5.077 5.274 1.00 87.56 94 VAL A O 1
ATOM 766 N N . ILE A 1 95 ? -2.765 -4.238 3.243 1.00 89.00 95 ILE A N 1
ATOM 767 C CA . ILE A 1 95 ? -1.729 -4.996 2.538 1.00 89.00 95 ILE A CA 1
ATOM 768 C C . ILE A 1 95 ? -0.792 -4.043 1.806 1.00 89.00 95 ILE A C 1
ATOM 770 O O . ILE A 1 95 ? -1.231 -3.193 1.036 1.00 89.00 95 ILE A O 1
ATOM 774 N N . LEU A 1 96 ? 0.512 -4.215 2.014 1.00 90.19 96 LEU A N 1
ATOM 775 C CA . LEU A 1 96 ? 1.569 -3.601 1.218 1.00 90.19 96 LEU A CA 1
ATOM 776 C C . LEU A 1 96 ? 2.199 -4.686 0.350 1.00 90.19 96 LEU A C 1
ATOM 778 O O . LEU A 1 96 ? 2.760 -5.644 0.875 1.00 90.19 96 LEU A O 1
ATOM 782 N N . HIS A 1 97 ? 2.121 -4.540 -0.967 1.00 88.25 97 HIS A N 1
ATOM 783 C CA . HIS A 1 97 ? 2.588 -5.545 -1.909 1.00 88.25 97 HIS A CA 1
ATOM 784 C C . HIS A 1 97 ? 3.444 -4.932 -3.026 1.00 88.25 97 HIS A C 1
ATOM 786 O O . HIS A 1 97 ? 3.098 -3.918 -3.632 1.00 88.25 97 HIS A O 1
ATOM 792 N N . SER A 1 98 ? 4.578 -5.550 -3.333 1.00 87.69 98 SER A N 1
ATOM 793 C CA . SER A 1 98 ? 5.422 -5.210 -4.477 1.00 87.69 98 SER A CA 1
ATOM 794 C C . SER A 1 98 ? 5.553 -6.446 -5.369 1.00 87.69 98 SER A C 1
ATOM 796 O O . SER A 1 98 ? 6.405 -7.275 -5.070 1.00 87.69 98 SER A O 1
ATOM 798 N N . PRO A 1 99 ? 4.741 -6.571 -6.436 1.00 73.94 99 PRO A N 1
ATOM 799 C CA . PRO A 1 99 ? 4.673 -7.766 -7.294 1.00 73.94 99 PRO A CA 1
ATOM 800 C C . PRO A 1 99 ? 5.746 -7.811 -8.397 1.00 73.94 99 PRO A C 1
ATOM 802 O O . PRO A 1 99 ? 5.645 -8.580 -9.356 1.00 73.94 99 PRO A O 1
ATOM 805 N N . GLY A 1 100 ? 6.674 -6.849 -8.397 1.00 74.94 100 GLY A N 1
ATOM 806 C CA . GLY A 1 100 ? 7.449 -6.532 -9.592 1.00 74.94 100 GLY A CA 1
ATOM 807 C C . GLY A 1 100 ? 6.547 -6.112 -10.764 1.00 74.94 100 GLY A C 1
ATOM 808 O O . GLY A 1 100 ? 5.552 -5.409 -10.590 1.00 74.94 100 GLY A O 1
ATOM 809 N N . ASP A 1 101 ? 6.919 -6.505 -11.981 1.00 75.00 101 ASP A N 1
ATOM 810 C CA . ASP A 1 101 ? 6.150 -6.224 -13.199 1.00 75.00 101 ASP A CA 1
ATOM 811 C C . ASP A 1 101 ? 5.508 -7.500 -13.745 1.00 75.00 101 ASP A C 1
ATOM 813 O O . ASP A 1 101 ? 5.943 -8.058 -14.752 1.00 75.00 101 ASP A O 1
ATOM 817 N N . ASN A 1 102 ? 4.497 -7.9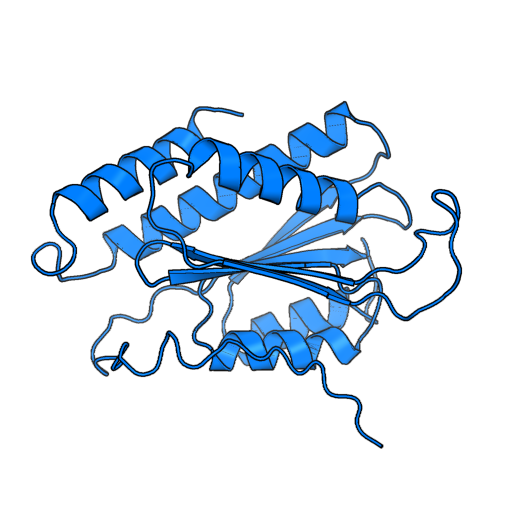97 -13.033 1.00 71.88 102 ASN A N 1
ATOM 818 C CA . ASN A 1 102 ? 3.857 -9.269 -13.340 1.00 71.88 102 ASN A CA 1
ATOM 819 C C . ASN A 1 102 ? 2.335 -9.111 -13.473 1.00 71.88 102 ASN A C 1
ATOM 821 O O . ASN A 1 102 ? 1.685 -8.522 -12.614 1.00 71.88 102 ASN A O 1
ATOM 825 N N . ALA A 1 103 ? 1.752 -9.643 -14.552 1.00 70.94 103 ALA A N 1
ATOM 826 C CA . ALA A 1 103 ? 0.304 -9.623 -14.772 1.00 70.94 103 ALA A CA 1
ATOM 827 C C . ALA A 1 103 ? -0.449 -10.603 -13.854 1.00 70.94 103 ALA A C 1
ATOM 829 O O . ALA A 1 103 ? -1.606 -10.352 -13.521 1.00 70.94 103 ALA A O 1
ATOM 830 N N . TRP A 1 104 ? 0.212 -11.673 -13.389 1.00 72.06 104 TRP A N 1
ATOM 831 C CA . TRP A 1 104 ? -0.349 -12.609 -12.401 1.00 72.06 104 TRP A CA 1
ATOM 832 C C . TRP A 1 104 ? -0.717 -11.942 -11.077 1.00 72.06 104 TRP A C 1
ATOM 834 O O . TRP A 1 104 ? -1.526 -12.482 -10.327 1.00 72.06 104 TRP A O 1
ATOM 844 N N . PHE A 1 105 ? -0.190 -10.743 -10.829 1.00 79.12 105 PHE A N 1
ATOM 845 C CA . PHE A 1 105 ? -0.524 -9.915 -9.682 1.00 79.12 105 PHE A CA 1
ATOM 846 C C . PHE A 1 105 ? -2.037 -9.734 -9.466 1.00 79.12 105 PHE A C 1
ATOM 848 O O . PHE A 1 105 ? -2.484 -9.641 -8.325 1.00 79.12 105 PHE A O 1
ATOM 855 N N . VAL A 1 106 ? -2.847 -9.745 -10.534 1.00 78.56 106 VAL A N 1
ATOM 856 C CA . VAL A 1 106 ? -4.311 -9.641 -10.413 1.00 78.56 106 VAL A CA 1
ATOM 857 C C . VAL A 1 106 ? -4.908 -10.765 -9.559 1.00 78.56 106 VAL A C 1
ATOM 859 O O . VAL A 1 106 ? -5.852 -10.527 -8.815 1.00 78.56 106 VAL A O 1
ATOM 862 N N . ASN A 1 107 ? -4.337 -11.972 -9.600 1.00 76.06 107 ASN A N 1
ATOM 863 C CA . ASN A 1 107 ? -4.822 -13.097 -8.802 1.00 76.06 107 ASN A CA 1
ATOM 864 C C . ASN A 1 107 ? -4.524 -12.891 -7.313 1.00 76.06 107 ASN A C 1
ATOM 866 O O . ASN A 1 107 ? -5.378 -13.180 -6.482 1.00 76.06 107 ASN A O 1
ATOM 870 N N . CYS A 1 108 ? -3.368 -12.309 -6.980 1.00 80.69 108 CYS A N 1
ATOM 871 C CA . CYS A 1 108 ? -3.056 -11.922 -5.604 1.00 80.69 108 CYS A CA 1
ATOM 872 C C . CYS A 1 108 ? -4.044 -10.862 -5.100 1.00 80.69 108 CYS A C 1
ATOM 874 O O . CYS A 1 108 ? -4.561 -10.973 -3.995 1.00 80.69 108 CYS A O 1
ATOM 876 N N . LEU A 1 109 ? -4.363 -9.860 -5.932 1.00 84.00 109 LEU A N 1
ATOM 877 C CA . LEU A 1 109 ? -5.358 -8.840 -5.591 1.00 84.00 109 LEU A CA 1
ATOM 878 C C . LEU A 1 109 ? -6.743 -9.447 -5.317 1.00 84.00 109 LEU A C 1
ATOM 880 O O . LEU A 1 109 ? -7.404 -9.045 -4.361 1.00 84.00 109 LEU A O 1
ATOM 884 N N . ARG A 1 110 ? -7.170 -10.432 -6.119 1.00 84.75 110 ARG A N 1
ATOM 885 C CA . ARG A 1 110 ? -8.423 -11.176 -5.896 1.00 84.75 110 ARG A CA 1
ATOM 886 C C . ARG A 1 110 ? -8.421 -11.913 -4.563 1.00 84.75 110 ARG A C 1
ATOM 888 O O . ARG A 1 110 ? -9.360 -11.772 -3.793 1.00 84.75 110 ARG A O 1
ATOM 895 N N . GLU A 1 111 ? -7.335 -12.603 -4.235 1.00 81.00 111 GLU A N 1
ATOM 896 C CA . GLU A 1 111 ? -7.211 -13.266 -2.935 1.00 81.00 111 GLU A CA 1
ATOM 897 C C . GLU A 1 111 ? -7.292 -12.261 -1.770 1.00 81.00 111 GLU A C 1
ATOM 899 O O . GLU A 1 111 ? -7.929 -12.520 -0.748 1.00 81.00 111 GLU A O 1
ATOM 904 N N . TYR A 1 112 ? -6.704 -11.072 -1.932 1.00 85.31 112 TYR A N 1
ATOM 905 C CA . TYR A 1 112 ? -6.809 -9.991 -0.946 1.00 85.31 112 TYR A CA 1
ATOM 906 C C . TYR A 1 112 ? -8.243 -9.476 -0.806 1.00 85.31 112 TYR A C 1
ATOM 908 O O . TYR A 1 112 ? -8.693 -9.207 0.311 1.00 85.31 112 TYR A O 1
ATOM 916 N N . HIS A 1 113 ? -8.970 -9.355 -1.918 1.00 84.38 113 HIS A N 1
ATOM 917 C CA . HIS A 1 113 ? -10.386 -8.996 -1.913 1.00 84.38 113 HIS A CA 1
ATOM 918 C C . HIS A 1 113 ? -11.220 -9.997 -1.112 1.00 84.38 113 HIS A C 1
ATOM 920 O O . HIS A 1 113 ? -12.019 -9.580 -0.267 1.00 84.38 113 HIS A O 1
ATOM 926 N N . ASP A 1 114 ? -11.021 -11.291 -1.363 1.00 80.56 114 ASP A N 1
ATOM 927 C CA . ASP A 1 114 ? -11.772 -12.377 -0.724 1.00 80.56 114 ASP A CA 1
ATOM 928 C C . ASP A 1 114 ? -11.513 -12.422 0.787 1.00 80.56 114 ASP A C 1
ATOM 930 O O . ASP A 1 114 ? -12.417 -12.671 1.584 1.00 80.56 114 ASP A O 1
ATOM 934 N N . LYS A 1 115 ? -10.302 -12.038 1.200 1.00 75.81 115 LYS A N 1
ATOM 935 C CA . LYS A 1 115 ? -9.907 -11.835 2.603 1.00 75.81 115 LYS A CA 1
ATOM 936 C C . LYS A 1 115 ? -10.410 -10.511 3.201 1.00 75.81 115 LYS A C 1
ATOM 938 O O . LYS A 1 115 ? -9.934 -10.081 4.249 1.00 75.81 115 LYS A O 1
ATOM 943 N N . SER A 1 116 ? -11.378 -9.854 2.555 1.00 80.12 116 SER A N 1
ATOM 944 C CA . SER A 1 116 ? -11.996 -8.594 2.995 1.00 80.12 116 SER A CA 1
ATOM 945 C C . SER A 1 116 ? -10.991 -7.459 3.233 1.00 80.12 116 SER A C 1
ATOM 947 O O . SER A 1 116 ? -11.172 -6.625 4.124 1.00 80.12 116 SER A O 1
ATOM 949 N N . CYS A 1 117 ? -9.924 -7.404 2.428 1.00 82.12 117 CYS A N 1
ATOM 950 C CA . CYS A 1 117 ? -8.927 -6.344 2.530 1.00 82.12 117 CYS A CA 1
ATOM 951 C C . CYS A 1 117 ? -9.525 -4.972 2.197 1.00 82.12 117 CYS A C 1
ATOM 953 O O . CYS A 1 117 ? -10.105 -4.765 1.127 1.00 82.12 117 CYS A O 1
ATOM 955 N N . LEU A 1 118 ? -9.346 -4.021 3.117 1.00 81.56 118 LEU A N 1
ATOM 956 C CA . LEU A 1 118 ? -9.835 -2.652 2.971 1.00 81.56 118 LEU A CA 1
ATOM 957 C C . LEU A 1 118 ? -8.888 -1.809 2.112 1.00 81.56 118 LEU A C 1
ATOM 959 O O . LEU A 1 118 ? -9.342 -1.042 1.261 1.00 81.56 118 LEU A O 1
ATOM 963 N N . ILE A 1 119 ? -7.582 -1.938 2.366 1.00 80.75 119 ILE A N 1
ATOM 964 C CA . ILE A 1 119 ? -6.545 -1.098 1.769 1.00 80.75 119 ILE A CA 1
ATOM 965 C C . ILE A 1 119 ? -5.462 -1.979 1.173 1.00 80.75 119 ILE A C 1
ATOM 967 O O . ILE A 1 119 ? -4.758 -2.683 1.896 1.00 80.75 119 ILE A O 1
ATOM 971 N N . ILE A 1 120 ? -5.270 -1.863 -0.135 1.00 84.06 120 ILE A N 1
ATOM 972 C CA . ILE A 1 120 ? -4.173 -2.526 -0.833 1.00 84.06 120 ILE A CA 1
ATOM 973 C C . ILE A 1 120 ? -3.225 -1.454 -1.367 1.00 84.06 120 ILE A C 1
ATOM 975 O O . ILE A 1 120 ? -3.659 -0.503 -2.008 1.00 84.06 120 ILE A O 1
ATOM 979 N N . VAL A 1 121 ? -1.928 -1.595 -1.121 1.00 84.12 121 VAL A N 1
ATOM 980 C CA . VAL A 1 121 ? -0.889 -0.694 -1.626 1.00 84.12 121 VAL A CA 1
ATOM 981 C C . VAL A 1 121 ? 0.067 -1.472 -2.511 1.00 84.12 121 VAL A C 1
ATOM 983 O O . VAL A 1 121 ? 0.622 -2.479 -2.086 1.00 84.12 121 VAL A O 1
ATOM 986 N N . CYS A 1 122 ? 0.292 -0.991 -3.730 1.00 87.81 122 CYS A N 1
ATOM 987 C CA . CYS A 1 122 ? 1.030 -1.717 -4.756 1.00 87.81 122 CYS A CA 1
ATOM 988 C C . CYS A 1 122 ? 2.186 -0.887 -5.324 1.00 87.81 122 CYS A C 1
ATOM 990 O O . CYS A 1 122 ? 2.031 0.304 -5.586 1.00 87.81 122 CYS A O 1
ATOM 992 N N . ALA A 1 123 ? 3.330 -1.497 -5.623 1.00 82.94 123 ALA A N 1
ATOM 993 C CA . ALA A 1 123 ? 4.299 -0.889 -6.539 1.00 82.94 123 ALA A CA 1
ATOM 994 C C . ALA A 1 123 ? 3.985 -1.323 -7.973 1.00 82.94 123 ALA A C 1
ATOM 996 O O . ALA A 1 123 ? 3.875 -2.510 -8.253 1.00 82.94 123 ALA A O 1
ATOM 997 N N . THR A 1 124 ? 3.862 -0.374 -8.899 1.00 85.50 124 THR A N 1
ATOM 998 C CA . THR A 1 124 ? 3.563 -0.668 -10.308 1.00 85.50 124 THR A CA 1
ATOM 999 C C . THR A 1 124 ? 4.450 0.148 -11.250 1.00 85.50 124 THR A C 1
ATOM 1001 O O . THR A 1 124 ? 5.100 1.125 -10.853 1.00 85.50 124 THR A O 1
ATOM 1004 N N . ARG A 1 125 ? 4.537 -0.259 -12.520 1.00 84.44 125 ARG A N 1
ATOM 1005 C CA . ARG A 1 125 ? 5.200 0.545 -13.560 1.00 84.44 125 ARG A CA 1
ATOM 1006 C C . ARG A 1 125 ? 4.502 1.896 -13.757 1.00 84.44 125 ARG A C 1
ATOM 1008 O O . ARG A 1 125 ? 3.318 2.048 -13.480 1.00 84.44 125 ARG A O 1
ATOM 1015 N N . LYS A 1 126 ? 5.244 2.892 -14.252 1.00 76.69 126 LYS A N 1
ATOM 1016 C CA . LYS A 1 126 ? 4.713 4.238 -14.529 1.00 76.69 126 LYS A CA 1
ATOM 1017 C C . LYS A 1 126 ? 3.600 4.215 -15.579 1.00 76.69 126 LYS A C 1
ATOM 1019 O O . LYS A 1 126 ? 2.542 4.791 -15.357 1.00 76.69 126 LYS A O 1
ATOM 1024 N N . ASN A 1 127 ? 3.864 3.532 -16.690 1.00 74.31 127 ASN A N 1
ATOM 1025 C CA . ASN A 1 127 ? 3.017 3.466 -17.875 1.00 74.31 127 ASN A CA 1
ATOM 1026 C C . ASN A 1 127 ? 2.927 2.018 -18.372 1.00 74.31 127 ASN A C 1
ATOM 1028 O O . ASN A 1 127 ? 3.825 1.218 -18.106 1.00 74.31 127 ASN A O 1
ATOM 1032 N N . GLY A 1 128 ? 1.881 1.718 -19.142 1.00 66.94 128 GLY A N 1
ATOM 1033 C CA . GLY A 1 128 ? 1.708 0.446 -19.843 1.00 66.94 128 GLY A CA 1
ATOM 1034 C C . GLY A 1 128 ? 0.287 -0.102 -19.728 1.00 66.94 128 GLY A C 1
ATOM 1035 O O . GLY A 1 128 ? -0.412 0.168 -18.756 1.00 66.94 128 GLY A O 1
ATOM 1036 N N . ASN A 1 129 ? -0.109 -0.912 -20.711 1.00 66.88 129 ASN A N 1
ATOM 1037 C CA . ASN A 1 129 ? -1.362 -1.680 -20.700 1.00 66.88 129 ASN A CA 1
ATOM 1038 C C . ASN A 1 129 ? -1.101 -3.158 -20.368 1.00 66.88 129 ASN A C 1
ATOM 1040 O O . ASN A 1 129 ? -1.841 -4.046 -20.790 1.00 66.88 129 ASN A O 1
ATOM 1044 N N . HIS A 1 130 ? 0.015 -3.448 -19.701 1.00 72.00 130 HIS A N 1
ATOM 1045 C CA . HIS A 1 130 ? 0.524 -4.797 -19.459 1.00 72.00 130 HIS A CA 1
ATOM 1046 C C . HIS A 1 130 ? 0.999 -4.910 -18.004 1.00 72.00 130 HIS A C 1
ATOM 1048 O O . HIS A 1 130 ? 1.097 -3.899 -17.300 1.00 72.00 130 HIS A O 1
ATOM 1054 N N . GLY A 1 131 ? 1.285 -6.134 -17.560 1.00 80.19 131 GLY A N 1
ATOM 1055 C CA . GLY A 1 131 ? 1.898 -6.383 -16.256 1.00 80.19 131 GLY A CA 1
ATOM 1056 C C . GLY A 1 131 ? 1.083 -5.831 -15.084 1.00 80.19 131 GLY A C 1
ATOM 1057 O O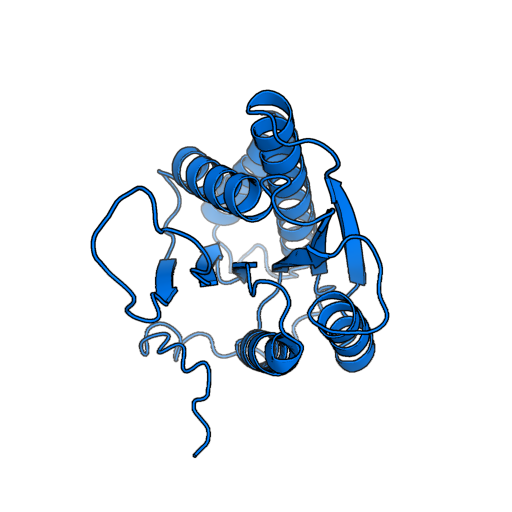 . GLY A 1 131 ? -0.148 -5.929 -15.052 1.00 80.19 131 GLY A O 1
ATOM 1058 N N . SER A 1 132 ? 1.781 -5.210 -14.133 1.00 82.75 132 SER A N 1
ATOM 1059 C CA . SER A 1 132 ? 1.205 -4.770 -12.857 1.00 82.75 132 SER A CA 1
ATOM 1060 C C . SER A 1 132 ? 0.183 -3.627 -12.995 1.00 82.75 132 SER A C 1
ATOM 1062 O O . SER A 1 132 ? -0.726 -3.505 -12.180 1.00 82.75 132 SER A O 1
ATOM 1064 N N . VAL A 1 133 ? 0.337 -2.752 -14.002 1.00 85.19 133 VAL A N 1
ATOM 1065 C CA . VAL A 1 133 ? -0.543 -1.576 -14.198 1.00 85.19 133 VAL A CA 1
ATOM 1066 C C . VAL A 1 133 ? -1.917 -2.007 -14.689 1.00 85.19 133 VAL A C 1
ATOM 1068 O O . VAL A 1 133 ? -2.931 -1.518 -14.194 1.00 85.19 133 VAL A O 1
ATOM 1071 N N . ARG A 1 134 ? -1.945 -2.947 -15.641 1.00 84.81 134 ARG A N 1
ATOM 1072 C CA . ARG A 1 134 ? -3.185 -3.543 -16.136 1.00 84.81 134 ARG A CA 1
ATOM 1073 C C . ARG A 1 134 ? -3.915 -4.272 -15.011 1.00 84.81 134 ARG A C 1
ATOM 1075 O O . ARG A 1 134 ? -5.079 -3.971 -14.785 1.00 84.81 134 ARG A O 1
ATOM 1082 N N . ALA A 1 135 ? -3.209 -5.135 -14.276 1.00 85.00 135 ALA A N 1
ATOM 1083 C CA . ALA A 1 135 ? -3.764 -5.875 -13.143 1.00 85.00 135 ALA A CA 1
ATOM 1084 C C . ALA A 1 135 ? -4.410 -4.951 -12.097 1.00 85.00 135 ALA A C 1
ATOM 1086 O O . ALA A 1 135 ? -5.535 -5.192 -11.676 1.00 85.00 135 ALA A O 1
ATOM 1087 N N . PHE A 1 136 ? -3.730 -3.859 -11.730 1.00 87.25 136 PHE A N 1
ATOM 1088 C CA . PHE A 1 136 ? -4.250 -2.856 -10.798 1.00 87.25 136 PHE A CA 1
ATOM 1089 C C . PHE A 1 136 ? -5.545 -2.196 -11.301 1.00 87.25 136 PHE A C 1
ATOM 1091 O O . PHE A 1 136 ? -6.512 -2.095 -10.550 1.00 87.25 136 PHE A O 1
ATOM 1098 N N . ASN A 1 137 ? -5.579 -1.756 -12.564 1.00 87.50 137 ASN A N 1
ATOM 1099 C CA . ASN A 1 137 ? -6.751 -1.078 -13.124 1.00 87.50 137 ASN A CA 1
ATOM 1100 C C . ASN A 1 137 ? -7.938 -2.040 -13.308 1.00 87.50 137 ASN A C 1
ATOM 1102 O O . ASN A 1 137 ? -9.061 -1.685 -12.959 1.00 87.50 137 ASN A O 1
ATOM 1106 N N . GLU A 1 138 ? -7.691 -3.242 -13.841 1.00 88.12 138 GLU A N 1
ATOM 1107 C CA . GLU A 1 138 ? -8.723 -4.269 -14.041 1.00 88.12 138 GLU A CA 1
ATOM 1108 C C . GLU A 1 138 ? -9.339 -4.683 -12.706 1.00 88.12 138 GLU A C 1
ATOM 1110 O O . GLU A 1 138 ? -10.558 -4.675 -12.577 1.00 88.12 138 GLU A O 1
ATOM 1115 N N . PHE A 1 139 ? -8.511 -4.947 -11.692 1.00 89.69 139 PHE A N 1
ATOM 1116 C CA . PHE A 1 139 ? -8.989 -5.274 -10.352 1.00 89.69 139 PHE A CA 1
ATOM 1117 C C . PHE A 1 139 ? -9.831 -4.147 -9.744 1.00 89.69 139 PHE A C 1
ATOM 1119 O O . PHE A 1 139 ? -10.901 -4.403 -9.191 1.00 89.69 139 PHE A O 1
ATOM 1126 N N . ALA A 1 140 ? -9.369 -2.896 -9.857 1.00 88.75 140 ALA A N 1
ATOM 1127 C CA . ALA A 1 140 ? -10.094 -1.759 -9.303 1.00 88.75 140 ALA A CA 1
ATOM 1128 C C . ALA A 1 140 ? -11.488 -1.612 -9.928 1.00 88.75 140 ALA A C 1
ATOM 1130 O O . ALA A 1 140 ? -12.464 -1.391 -9.213 1.00 88.75 140 ALA A O 1
ATOM 1131 N N . GLN A 1 141 ? -11.584 -1.809 -11.244 1.00 88.31 141 GLN A N 1
ATOM 1132 C CA . GLN A 1 141 ? -12.848 -1.791 -11.971 1.00 88.31 141 GLN A CA 1
ATOM 1133 C C . GLN A 1 141 ? -13.741 -2.996 -11.634 1.00 88.31 141 GLN A C 1
ATOM 1135 O O . GLN A 1 141 ? -14.943 -2.816 -11.455 1.00 88.31 141 GLN A O 1
ATOM 1140 N N . GLU A 1 142 ? -13.174 -4.203 -11.553 1.00 89.88 142 GLU A N 1
ATOM 1141 C CA . GLU A 1 142 ? -13.902 -5.458 -11.302 1.00 89.88 142 GLU A CA 1
ATOM 1142 C C . GLU A 1 142 ? -14.576 -5.459 -9.922 1.00 89.88 142 GLU A C 1
ATOM 1144 O O . GLU A 1 142 ? -15.728 -5.872 -9.797 1.00 89.88 142 GLU A O 1
ATOM 1149 N N . TYR A 1 143 ? -13.890 -4.941 -8.899 1.00 87.00 143 TYR A N 1
ATOM 1150 C CA . TYR A 1 143 ? -14.330 -5.027 -7.503 1.00 87.00 143 TYR A CA 1
ATOM 1151 C C . TYR A 1 143 ? -14.720 -3.685 -6.870 1.00 87.00 143 TYR A C 1
ATOM 1153 O O . TYR A 1 143 ? -14.934 -3.619 -5.657 1.00 87.00 143 TYR A O 1
ATOM 1161 N N . GLY A 1 144 ? -14.800 -2.614 -7.665 1.00 83.31 144 GLY A N 1
ATOM 1162 C CA . GLY A 1 144 ? -15.224 -1.290 -7.201 1.00 83.31 144 GLY A CA 1
ATOM 1163 C C . GLY A 1 144 ? -14.263 -0.637 -6.205 1.00 83.31 144 GLY A C 1
ATOM 1164 O O . GLY A 1 144 ? -14.704 0.099 -5.325 1.00 83.31 144 GLY A O 1
ATOM 1165 N N . TYR A 1 145 ? -12.959 -0.909 -6.309 1.00 86.81 145 TYR A N 1
ATOM 1166 C CA . TYR A 1 145 ? -11.969 -0.146 -5.545 1.00 86.81 145 TYR A CA 1
ATOM 1167 C C . TYR A 1 145 ? -11.760 1.206 -6.209 1.00 86.81 145 TYR A C 1
ATOM 1169 O O . TYR A 1 145 ? -11.755 1.312 -7.434 1.00 86.81 145 TYR A O 1
ATOM 1177 N N . HIS A 1 146 ? -11.491 2.227 -5.404 1.00 85.94 146 HIS A N 1
ATOM 1178 C CA . HIS A 1 146 ? -11.120 3.539 -5.920 1.00 85.94 146 HIS A CA 1
ATOM 1179 C C . HIS A 1 146 ? -9.599 3.619 -6.082 1.00 85.94 146 HIS A C 1
ATOM 1181 O O . HIS A 1 146 ? -8.882 3.642 -5.074 1.00 85.94 146 HIS A O 1
ATOM 1187 N N . PRO A 1 147 ? -9.085 3.612 -7.329 1.00 87.31 147 PRO A N 1
ATOM 1188 C CA . PRO A 1 147 ? -7.657 3.611 -7.571 1.00 87.31 147 PRO A CA 1
ATOM 1189 C C . PRO A 1 147 ? -7.071 5.000 -7.339 1.00 87.31 147 PRO A C 1
ATOM 1191 O O . PRO A 1 147 ? -7.507 5.984 -7.936 1.00 87.31 147 PRO A O 1
ATOM 1194 N N . ASP A 1 148 ? -6.011 5.068 -6.545 1.00 90.00 148 ASP A N 1
ATOM 1195 C CA . ASP A 1 148 ? -5.220 6.281 -6.368 1.00 90.00 148 ASP A CA 1
ATOM 1196 C C . ASP A 1 148 ? -3.734 5.955 -6.549 1.00 90.00 148 ASP A C 1
ATOM 1198 O O . ASP A 1 148 ? -3.190 5.033 -5.948 1.00 90.00 148 ASP A O 1
ATOM 1202 N N . ALA A 1 149 ? -3.052 6.705 -7.409 1.00 90.25 149 ALA A N 1
ATOM 1203 C CA . ALA A 1 149 ? -1.655 6.468 -7.729 1.00 90.25 149 ALA A CA 1
ATOM 1204 C C . ALA A 1 149 ? -0.797 7.704 -7.460 1.00 90.25 149 ALA A C 1
ATOM 1206 O O . ALA A 1 149 ? -1.160 8.825 -7.808 1.00 90.25 149 ALA A O 1
ATOM 1207 N N . MET A 1 150 ? 0.389 7.481 -6.903 1.00 92.50 150 MET A N 1
ATOM 1208 C CA . MET A 1 150 ? 1.450 8.475 -6.781 1.00 92.50 150 MET A CA 1
ATOM 1209 C C . MET A 1 150 ? 2.594 8.135 -7.729 1.00 92.50 150 MET A C 1
ATOM 1211 O O . MET A 1 150 ? 2.913 6.966 -7.942 1.00 92.50 150 MET A O 1
ATOM 1215 N N . LEU A 1 151 ? 3.230 9.156 -8.297 1.00 92.00 151 LEU A N 1
ATOM 1216 C CA . LEU A 1 151 ? 4.388 8.973 -9.165 1.00 92.00 151 LEU A CA 1
ATOM 1217 C C . LEU A 1 151 ? 5.684 9.033 -8.361 1.00 92.00 151 LEU A C 1
ATOM 1219 O O . LEU A 1 151 ? 5.870 9.926 -7.538 1.00 92.00 151 LEU A O 1
ATOM 1223 N N . LYS A 1 152 ? 6.597 8.120 -8.672 1.00 91.50 152 LYS A N 1
ATOM 1224 C CA . LYS A 1 152 ? 7.978 8.094 -8.210 1.00 91.50 152 LYS A CA 1
ATOM 1225 C C . LYS A 1 152 ? 8.903 8.146 -9.420 1.00 91.50 152 LYS A C 1
ATOM 1227 O O . LYS A 1 152 ? 8.806 7.300 -10.314 1.00 91.50 152 LYS A O 1
ATOM 1232 N N . ASN A 1 153 ? 9.764 9.156 -9.465 1.00 89.56 153 ASN A N 1
ATOM 1233 C CA . ASN A 1 153 ? 10.621 9.420 -10.622 1.00 89.56 153 ASN A CA 1
ATOM 1234 C C . ASN A 1 153 ? 12.113 9.256 -10.314 1.00 89.56 153 ASN A C 1
ATOM 1236 O O . ASN A 1 153 ? 12.888 9.121 -11.257 1.00 89.56 153 ASN A O 1
ATOM 1240 N N . GLU A 1 154 ? 12.510 9.233 -9.041 1.00 89.06 154 GLU A N 1
ATOM 1241 C CA . GLU A 1 154 ? 13.913 9.324 -8.643 1.00 89.06 154 GLU A CA 1
ATOM 1242 C C . GLU A 1 154 ? 14.317 8.183 -7.707 1.00 89.06 154 GLU A C 1
ATOM 1244 O O . GLU A 1 154 ? 13.562 7.760 -6.831 1.00 89.06 154 GLU A O 1
ATOM 1249 N N . LEU A 1 155 ? 15.544 7.691 -7.892 1.00 92.25 155 LEU A N 1
ATOM 1250 C CA . LEU A 1 155 ? 16.197 6.797 -6.944 1.00 92.25 155 LEU A CA 1
ATOM 1251 C C . LEU A 1 155 ? 17.012 7.643 -5.959 1.00 92.25 155 LEU A C 1
ATOM 1253 O O . LEU A 1 155 ? 18.205 7.861 -6.153 1.00 92.25 155 LEU A O 1
ATOM 1257 N N . SER A 1 156 ? 16.364 8.138 -4.907 1.00 93.06 156 SER A N 1
ATOM 1258 C CA . SER A 1 156 ? 17.032 8.861 -3.821 1.00 93.06 156 SER A CA 1
ATOM 1259 C C . SER A 1 156 ? 16.426 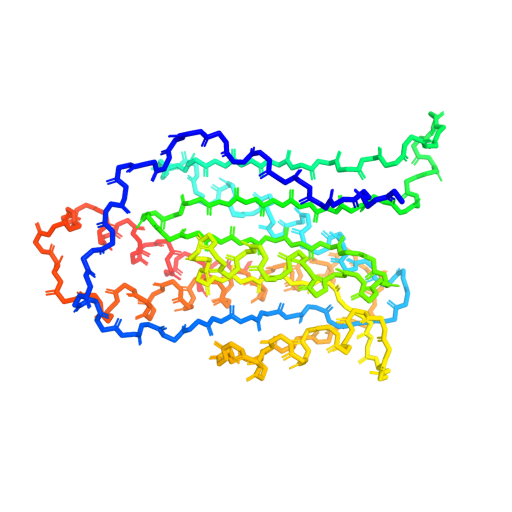8.498 -2.468 1.00 93.06 156 SER A C 1
ATOM 1261 O O . SER A 1 156 ? 15.263 8.101 -2.368 1.00 93.06 156 SER A O 1
ATOM 1263 N N . GLU A 1 157 ? 17.222 8.600 -1.403 1.00 90.38 157 GLU A N 1
ATOM 1264 C CA . GLU A 1 157 ? 16.751 8.304 -0.047 1.00 90.38 157 GLU A CA 1
ATOM 1265 C C . GLU A 1 157 ? 15.662 9.287 0.404 1.00 90.38 157 GLU A C 1
ATOM 1267 O O . GLU A 1 157 ? 14.667 8.871 0.998 1.00 90.38 157 GLU A O 1
ATOM 1272 N N . SER A 1 158 ? 15.817 10.573 0.074 1.00 92.56 158 SER A N 1
ATOM 1273 C CA . SER A 1 158 ? 14.828 11.613 0.366 1.00 92.56 158 SER A CA 1
ATOM 1274 C C . SER A 1 158 ? 13.500 11.346 -0.339 1.00 92.56 158 SER A C 1
ATOM 1276 O O . SER A 1 158 ? 12.469 11.330 0.326 1.00 92.56 158 SER A O 1
ATOM 1278 N N . ASP A 1 159 ? 13.508 11.039 -1.641 1.00 91.06 159 ASP A N 1
ATOM 1279 C CA . ASP A 1 159 ? 12.283 10.699 -2.380 1.00 91.06 159 ASP A CA 1
ATOM 1280 C C . ASP A 1 159 ? 11.696 9.368 -1.879 1.00 91.06 159 ASP A C 1
ATOM 1282 O O . ASP A 1 159 ? 10.482 9.178 -1.834 1.00 91.06 159 ASP A O 1
ATOM 1286 N N . ASN A 1 160 ? 12.529 8.404 -1.465 1.00 91.25 160 ASN A N 1
ATOM 1287 C CA . ASN A 1 160 ? 12.040 7.159 -0.868 1.00 91.25 160 ASN A CA 1
ATOM 1288 C C . ASN A 1 160 ? 11.248 7.412 0.419 1.00 91.25 160 ASN A C 1
ATOM 1290 O O . ASN A 1 160 ? 10.155 6.853 0.557 1.00 91.25 160 ASN A O 1
ATOM 1294 N N . LYS A 1 161 ? 11.789 8.258 1.304 1.00 92.06 161 LYS A N 1
ATOM 1295 C CA . LYS A 1 161 ? 11.147 8.705 2.546 1.00 92.06 161 LYS A CA 1
ATOM 1296 C C . LYS A 1 161 ? 9.879 9.502 2.253 1.00 92.06 161 LYS A C 1
ATOM 1298 O O . LYS A 1 161 ? 8.827 9.134 2.757 1.00 92.06 161 LYS A O 1
ATOM 1303 N N . GLU A 1 162 ? 9.932 10.488 1.362 1.00 93.25 162 GLU A N 1
ATOM 1304 C CA . GLU A 1 162 ? 8.766 11.304 1.000 1.00 93.25 162 GLU A CA 1
ATOM 1305 C C . GLU A 1 162 ? 7.595 10.445 0.489 1.00 93.25 162 GLU A C 1
ATOM 1307 O O . GLU A 1 162 ? 6.457 10.602 0.935 1.00 93.25 162 GLU A O 1
ATOM 1312 N N . LYS A 1 163 ? 7.850 9.484 -0.413 1.00 94.00 163 LYS A N 1
ATOM 1313 C CA . LYS A 1 163 ? 6.788 8.587 -0.911 1.00 94.00 163 LYS A CA 1
ATOM 1314 C C . LYS A 1 163 ? 6.274 7.629 0.157 1.00 94.00 163 LYS A C 1
ATOM 1316 O O . LYS A 1 163 ? 5.080 7.336 0.169 1.00 94.00 163 LYS A O 1
ATOM 1321 N N . ALA A 1 164 ? 7.136 7.169 1.062 1.00 92.19 164 ALA A N 1
ATOM 1322 C CA . ALA A 1 164 ? 6.701 6.378 2.207 1.00 92.19 164 ALA A CA 1
ATOM 1323 C C . ALA A 1 164 ? 5.738 7.183 3.097 1.00 92.19 164 ALA A C 1
ATOM 1325 O O . ALA A 1 164 ? 4.643 6.714 3.390 1.00 92.19 164 ALA A O 1
ATOM 1326 N N . GLN A 1 165 ? 6.079 8.428 3.423 1.00 90.75 165 GLN A N 1
ATOM 1327 C CA . GLN A 1 165 ? 5.243 9.333 4.221 1.00 90.75 165 GLN A CA 1
ATOM 1328 C C . GLN A 1 165 ? 3.907 9.649 3.535 1.00 90.75 165 GLN A C 1
ATOM 1330 O O . GLN A 1 165 ? 2.845 9.624 4.158 1.00 90.75 165 GLN A O 1
ATOM 1335 N N . GLN A 1 166 ? 3.923 9.888 2.220 1.00 92.00 166 GLN A N 1
ATOM 1336 C CA . GLN A 1 166 ? 2.695 10.084 1.442 1.00 92.00 166 GLN A CA 1
ATOM 1337 C C . GLN A 1 166 ? 1.787 8.848 1.485 1.00 92.00 166 GLN A C 1
ATOM 1339 O O . GLN A 1 166 ? 0.566 8.997 1.568 1.00 92.00 166 GLN A O 1
ATOM 1344 N N . LEU A 1 167 ? 2.357 7.638 1.456 1.00 91.44 167 LEU A N 1
ATOM 1345 C CA . LEU A 1 167 ? 1.590 6.404 1.622 1.00 91.44 167 LEU A CA 1
ATOM 1346 C C . LEU A 1 167 ? 0.966 6.295 3.008 1.00 91.44 167 LEU A C 1
ATOM 1348 O O . LEU A 1 167 ? -0.224 6.005 3.096 1.00 91.44 167 LEU A O 1
ATOM 1352 N N . LEU A 1 168 ? 1.731 6.565 4.065 1.00 89.06 168 LEU A N 1
ATOM 1353 C CA . LEU A 1 168 ? 1.227 6.562 5.440 1.00 89.06 168 LEU A CA 1
ATOM 1354 C C . LEU A 1 168 ? 0.014 7.471 5.594 1.00 89.06 168 LEU A C 1
ATOM 1356 O O . LEU A 1 168 ? -1.027 7.036 6.082 1.00 89.06 168 LEU A O 1
ATOM 1360 N N . LYS A 1 169 ? 0.115 8.702 5.090 1.00 87.81 169 LYS A N 1
ATOM 1361 C CA . LYS A 1 169 ? -0.980 9.670 5.133 1.00 87.81 169 LYS A CA 1
ATOM 1362 C C . LYS A 1 169 ? -2.233 9.163 4.418 1.00 87.81 169 LYS A C 1
ATOM 1364 O O . LYS A 1 169 ? -3.344 9.350 4.917 1.00 87.81 169 LYS A O 1
ATOM 1369 N N . ARG A 1 170 ? -2.077 8.516 3.258 1.00 90.62 170 ARG A N 1
ATOM 1370 C CA . ARG A 1 170 ? -3.196 7.933 2.493 1.00 90.62 170 ARG A CA 1
ATOM 1371 C C . ARG A 1 170 ? -3.831 6.751 3.220 1.00 90.62 170 ARG A C 1
ATOM 1373 O O . ARG A 1 170 ? -5.053 6.705 3.325 1.00 90.62 170 ARG A O 1
ATOM 1380 N N . ILE A 1 171 ? -3.014 5.854 3.775 1.00 88.31 171 ILE A N 1
ATOM 1381 C CA . ILE A 1 171 ? -3.477 4.726 4.596 1.00 88.31 171 ILE A CA 1
ATOM 1382 C C . ILE A 1 171 ? -4.242 5.252 5.816 1.00 88.31 171 ILE A C 1
ATOM 1384 O O . ILE A 1 171 ? -5.371 4.836 6.049 1.00 88.31 171 ILE A O 1
ATOM 1388 N N . GLY A 1 172 ? -3.676 6.213 6.550 1.00 85.50 172 GLY A N 1
ATOM 1389 C CA . GLY A 1 172 ? -4.308 6.811 7.728 1.00 85.50 172 GLY A CA 1
ATOM 1390 C C . GLY A 1 172 ? -5.616 7.534 7.411 1.00 85.50 172 GLY A C 1
ATOM 1391 O O . GLY A 1 172 ? -6.573 7.428 8.173 1.00 85.50 172 GLY A O 1
ATOM 1392 N N . THR A 1 173 ? -5.692 8.219 6.267 1.00 86.75 173 THR A N 1
ATOM 1393 C CA . THR A 1 173 ? -6.934 8.861 5.804 1.00 86.75 173 THR A CA 1
ATOM 1394 C C . THR A 1 173 ? -8.011 7.820 5.501 1.00 86.75 173 THR A C 1
ATOM 1396 O O . THR A 1 173 ? -9.105 7.919 6.047 1.00 86.75 173 THR A O 1
ATOM 1399 N N . ALA A 1 174 ? -7.684 6.781 4.726 1.00 86.88 174 ALA A N 1
ATOM 1400 C CA . ALA A 1 174 ? -8.624 5.712 4.387 1.00 86.88 174 ALA A CA 1
ATOM 1401 C C . ALA A 1 174 ? -9.092 4.917 5.619 1.00 86.88 174 ALA A C 1
ATOM 1403 O O . ALA A 1 174 ? -10.268 4.574 5.727 1.00 86.88 174 ALA A O 1
ATOM 1404 N N . LEU A 1 175 ? -8.194 4.657 6.576 1.00 83.56 175 LEU A N 1
ATOM 1405 C CA . LEU A 1 175 ? -8.562 4.053 7.858 1.00 83.56 175 LEU A CA 1
ATOM 1406 C C . LEU A 1 175 ? -9.500 4.966 8.655 1.00 83.56 175 LEU A C 1
ATOM 1408 O O . LEU A 1 175 ? -10.492 4.486 9.194 1.00 83.56 175 LEU A O 1
ATOM 1412 N N . GLY A 1 176 ? -9.221 6.272 8.709 1.00 82.69 176 GLY A N 1
ATOM 1413 C CA . GLY A 1 176 ? -10.082 7.252 9.377 1.00 82.69 176 GLY A CA 1
ATOM 1414 C C . GLY A 1 176 ? -11.499 7.284 8.798 1.00 82.69 176 GLY A C 1
ATOM 1415 O O . GLY A 1 176 ? -12.464 7.152 9.547 1.00 82.69 176 GLY A O 1
ATOM 1416 N N . GLU A 1 177 ? -11.623 7.362 7.471 1.00 84.19 177 GLU A N 1
ATOM 1417 C CA . GLU A 1 177 ? -12.910 7.333 6.756 1.00 84.19 177 GLU A CA 1
ATOM 1418 C C . GLU A 1 177 ? -13.694 6.038 7.031 1.00 84.19 177 GLU A C 1
ATOM 1420 O O . GLU A 1 177 ? -14.904 6.066 7.287 1.00 84.19 177 GLU A O 1
ATOM 1425 N N . ALA A 1 178 ? -13.000 4.894 7.023 1.00 80.38 178 ALA A N 1
ATOM 1426 C CA . ALA A 1 178 ? -13.604 3.600 7.325 1.00 80.38 178 ALA A CA 1
ATOM 1427 C C . ALA A 1 178 ? -14.096 3.513 8.777 1.00 80.38 178 ALA A C 1
ATOM 1429 O O . ALA A 1 178 ? -15.129 2.910 9.052 1.00 80.38 178 ALA A O 1
ATOM 1430 N N . LEU A 1 179 ? -13.401 4.143 9.719 1.00 75.56 179 LEU A N 1
ATOM 1431 C CA . LEU A 1 179 ? -13.811 4.150 11.120 1.00 75.56 179 LEU A CA 1
ATOM 1432 C C . LEU A 1 179 ? -15.006 5.061 11.376 1.00 75.56 179 LEU A C 1
ATOM 1434 O O . LEU A 1 179 ? -15.941 4.651 12.063 1.00 75.56 179 LEU A O 1
ATOM 1438 N N . GLU A 1 180 ? -15.008 6.262 10.801 1.00 78.38 180 GLU A N 1
ATOM 1439 C CA . GLU A 1 180 ? -16.118 7.219 10.918 1.00 78.38 180 GLU A CA 1
ATOM 1440 C C . GLU A 1 180 ? -17.421 6.672 10.330 1.00 78.38 180 GLU A C 1
ATOM 1442 O O . GLU A 1 180 ? -18.504 6.946 10.843 1.00 78.38 180 GLU A O 1
ATOM 1447 N N . SER A 1 181 ? -17.317 5.852 9.287 1.00 75.06 181 SER A N 1
ATOM 1448 C CA . SER A 1 181 ? -18.472 5.240 8.629 1.00 75.06 181 SER A CA 1
ATOM 1449 C C . SER A 1 181 ? -19.042 4.032 9.392 1.00 75.06 181 SER A C 1
ATOM 1451 O O . SER A 1 181 ? -20.083 3.499 9.001 1.00 75.06 181 SER A O 1
ATOM 1453 N N . SER A 1 182 ? -18.368 3.555 10.449 1.00 70.25 182 SER A N 1
ATOM 1454 C CA . SER A 1 182 ? -18.782 2.362 11.193 1.00 70.25 182 SER A CA 1
ATOM 1455 C C . SER A 1 182 ? -19.816 2.722 12.267 1.00 70.25 182 SER A C 1
ATOM 1457 O O . SER A 1 182 ? -19.522 3.402 13.243 1.00 70.25 182 SER A O 1
ATOM 1459 N N . GLU A 1 183 ? -21.063 2.277 12.079 1.00 54.75 183 GLU A N 1
ATOM 1460 C CA . GLU A 1 183 ? -22.239 2.715 12.859 1.00 54.75 183 GLU A CA 1
ATOM 1461 C C . GLU A 1 183 ? -22.296 2.223 14.317 1.00 54.75 183 GLU A C 1
ATOM 1463 O O . GLU A 1 183 ? -23.281 2.468 15.005 1.00 54.75 183 GLU A O 1
ATOM 1468 N N . SER A 1 184 ? -21.253 1.570 14.836 1.00 52.62 184 SER A N 1
ATOM 1469 C CA . SER A 1 184 ? -21.247 1.077 16.219 1.00 52.62 184 SER A CA 1
ATOM 1470 C C . SER A 1 184 ? -19.995 1.509 16.994 1.00 52.62 184 SER A C 1
ATOM 1472 O O . SER A 1 184 ? -19.147 0.662 17.308 1.00 52.62 184 SER A O 1
ATOM 1474 N N . PRO A 1 185 ? -19.905 2.793 17.399 1.00 46.72 185 PRO A N 1
ATOM 1475 C CA . PRO A 1 185 ? -18.914 3.267 18.370 1.00 46.72 185 PRO A CA 1
ATOM 1476 C C . PRO A 1 185 ? -18.952 2.502 19.704 1.00 46.72 185 PRO A C 1
ATOM 1478 O O . PRO A 1 185 ? -17.997 2.551 20.465 1.00 46.72 185 PRO A O 1
ATOM 1481 N N . GLU A 1 186 ? -20.042 1.784 19.992 1.00 49.22 186 GLU A N 1
ATOM 1482 C CA . GLU A 1 186 ? -20.228 1.024 21.234 1.00 49.22 186 GLU A CA 1
ATOM 1483 C C . GLU A 1 186 ? -19.537 -0.355 21.224 1.00 49.22 186 GLU A C 1
ATOM 1485 O O . GLU A 1 186 ? -19.268 -0.912 22.286 1.00 49.22 186 GLU A O 1
ATOM 1490 N N . LYS A 1 187 ? -19.210 -0.908 20.043 1.00 46.03 187 LYS A N 1
ATOM 1491 C CA . LYS A 1 187 ? -18.525 -2.217 19.903 1.00 46.03 187 LYS A CA 1
ATOM 1492 C C . LYS A 1 187 ? -17.020 -2.088 19.667 1.00 46.03 187 LYS A C 1
ATOM 1494 O O . LYS A 1 187 ? -16.275 -3.015 19.969 1.00 46.03 187 LYS A O 1
ATOM 1499 N N . CYS A 1 188 ? -16.567 -0.957 19.133 1.00 48.88 188 CYS A N 1
ATOM 1500 C CA . CYS A 1 188 ? -15.152 -0.621 19.063 1.00 48.88 188 CYS A CA 1
ATOM 1501 C C . CYS A 1 188 ? -14.863 0.205 20.309 1.00 48.88 188 CYS A C 1
ATOM 1503 O O . CYS A 1 188 ? -15.347 1.329 20.397 1.00 48.88 188 CYS A O 1
ATOM 1505 N N . SER A 1 189 ? -14.175 -0.367 21.302 1.00 58.97 189 SER A N 1
ATOM 1506 C CA . SER A 1 189 ? -14.033 0.292 22.605 1.00 58.97 189 SER A CA 1
ATOM 1507 C C . SER A 1 189 ? -13.591 1.749 22.426 1.00 58.97 189 SER A C 1
ATOM 1509 O O . SER A 1 189 ? -12.833 2.077 21.512 1.00 58.97 189 SER A O 1
ATOM 1511 N N . GLU A 1 190 ? -14.065 2.651 23.277 1.00 59.12 190 GLU A N 1
ATOM 1512 C CA . GLU A 1 190 ? -13.741 4.084 23.203 1.00 59.12 190 GLU A CA 1
ATOM 1513 C C . GLU A 1 190 ? -12.215 4.329 23.115 1.00 59.12 190 GLU A C 1
ATOM 1515 O O . GLU A 1 190 ? -11.735 5.231 22.421 1.00 59.12 190 GLU A O 1
ATOM 1520 N N . LEU A 1 191 ? -11.445 3.420 23.727 1.00 53.44 191 LEU A N 1
ATOM 1521 C CA . LEU A 1 191 ? -9.998 3.268 23.592 1.00 53.44 191 LEU A CA 1
ATOM 1522 C C . LEU A 1 191 ? -9.540 2.968 22.159 1.00 53.44 191 LEU A C 1
ATOM 1524 O O . LEU A 1 191 ? -8.661 3.672 21.677 1.00 53.44 191 LEU A O 1
ATOM 1528 N N . GLN A 1 192 ? -10.114 1.986 21.460 1.00 58.81 192 GLN A N 1
ATOM 1529 C CA . GLN A 1 192 ? -9.786 1.680 20.061 1.00 58.81 192 GLN A CA 1
ATOM 1530 C C . GLN A 1 192 ? -10.109 2.849 19.130 1.00 58.81 192 GLN A C 1
ATOM 1532 O O . GLN A 1 192 ? -9.264 3.229 18.327 1.00 58.81 192 GLN A O 1
ATOM 1537 N N . THR A 1 193 ? -11.275 3.482 19.277 1.00 61.06 193 THR A N 1
ATOM 1538 C CA . THR A 1 193 ? -11.639 4.651 18.458 1.00 61.06 193 THR A CA 1
ATOM 1539 C C . THR A 1 193 ? -10.673 5.816 18.694 1.00 61.06 193 THR A C 1
ATOM 1541 O O . THR A 1 193 ? -10.217 6.458 17.748 1.00 61.06 193 THR A O 1
ATOM 1544 N N . THR A 1 194 ? -10.294 6.063 19.950 1.00 65.56 194 THR A N 1
ATOM 1545 C CA . THR A 1 194 ? -9.315 7.101 20.307 1.00 65.56 194 THR A CA 1
ATOM 1546 C C . THR A 1 194 ? -7.917 6.771 19.791 1.00 65.56 194 THR A C 1
ATOM 1548 O O . THR A 1 194 ? -7.244 7.643 19.248 1.00 65.56 194 THR A O 1
ATOM 1551 N N . LEU A 1 195 ? -7.474 5.522 19.939 1.00 61.31 195 LEU A N 1
ATOM 1552 C CA . LEU A 1 195 ? -6.180 5.034 19.463 1.00 61.31 195 LEU A CA 1
ATOM 1553 C C . LEU A 1 195 ? -6.091 5.132 17.938 1.00 61.31 195 LEU A C 1
ATOM 1555 O O . LEU A 1 195 ? -5.058 5.518 17.407 1.00 61.31 195 LEU A O 1
ATOM 1559 N N . LEU A 1 196 ? -7.190 4.854 17.241 1.00 63.47 196 LEU A N 1
ATOM 1560 C CA . LEU A 1 196 ? -7.248 4.911 15.790 1.00 63.47 196 LEU A CA 1
ATOM 1561 C C . LEU A 1 196 ? -7.371 6.325 15.242 1.00 63.47 196 LEU A C 1
ATOM 1563 O O . LEU A 1 196 ? -6.771 6.611 14.213 1.00 63.47 196 LEU A O 1
ATOM 1567 N N . ARG A 1 197 ? -8.088 7.224 15.924 1.00 67.50 197 ARG A N 1
ATOM 1568 C CA . ARG A 1 197 ? -8.025 8.656 15.603 1.00 67.50 197 ARG A CA 1
ATOM 1569 C C . ARG A 1 197 ? -6.618 9.180 15.818 1.00 67.50 197 ARG A C 1
ATOM 1571 O O . ARG A 1 197 ? -6.070 9.784 14.914 1.00 67.50 197 ARG A O 1
ATOM 1578 N N . LYS A 1 198 ? -5.985 8.846 16.947 1.00 69.00 198 LYS A N 1
ATOM 1579 C CA . LYS A 1 198 ? -4.576 9.182 17.198 1.00 69.00 198 LYS A CA 1
ATOM 1580 C C . LYS A 1 198 ? -3.645 8.589 16.148 1.00 69.00 198 LYS A C 1
ATOM 1582 O O . LYS A 1 198 ? -2.704 9.262 15.762 1.00 69.00 198 LYS A O 1
ATOM 1587 N N . LEU A 1 199 ? -3.907 7.375 15.667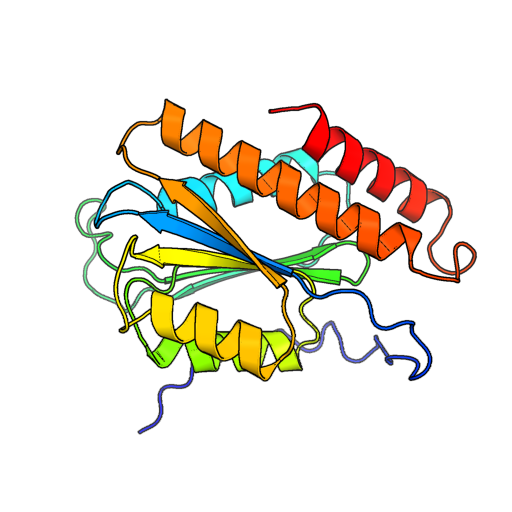 1.00 66.75 199 LEU A N 1
ATOM 1588 C CA . LEU A 1 199 ? -3.150 6.763 14.581 1.00 66.75 199 LEU A CA 1
ATOM 1589 C C . LEU A 1 199 ? -3.361 7.514 13.266 1.00 66.75 199 LEU A C 1
ATOM 1591 O O . LEU A 1 199 ? -2.391 7.883 12.619 1.00 66.75 199 LEU A O 1
ATOM 1595 N N . ALA A 1 200 ? -4.611 7.751 12.870 1.00 67.69 200 ALA A N 1
ATOM 1596 C CA . ALA A 1 200 ? -4.945 8.479 11.653 1.00 67.69 200 ALA A CA 1
ATOM 1597 C C . ALA A 1 200 ? -4.375 9.901 11.690 1.00 67.69 200 ALA A C 1
ATOM 1599 O O . ALA A 1 200 ? -3.850 10.374 10.687 1.00 67.69 200 ALA A O 1
ATOM 1600 N N . ASP A 1 201 ? -4.428 10.556 12.845 1.00 71.06 201 ASP A N 1
ATOM 1601 C CA . ASP A 1 201 ? -3.872 11.883 13.071 1.00 71.06 201 ASP A CA 1
ATOM 1602 C C . ASP A 1 201 ? -2.344 11.842 13.073 1.00 71.06 201 ASP A C 1
ATOM 1604 O O . ASP A 1 201 ? -1.742 12.636 12.366 1.00 71.06 201 ASP A O 1
ATOM 1608 N N . SER A 1 202 ? -1.710 10.874 13.741 1.00 68.75 202 SER A N 1
ATOM 1609 C CA . SER A 1 202 ? -0.252 10.670 13.714 1.00 68.75 202 SER A CA 1
ATOM 1610 C C . SER A 1 202 ? 0.257 10.436 12.288 1.00 68.75 202 SER A C 1
ATOM 1612 O O . SER A 1 202 ? 1.191 11.100 11.843 1.00 68.75 202 SER A O 1
ATOM 1614 N N . LEU A 1 203 ? -0.433 9.585 11.522 1.00 68.56 203 LEU A N 1
ATOM 1615 C CA . LEU A 1 203 ? -0.164 9.338 10.102 1.00 68.56 203 LEU A CA 1
ATOM 1616 C C . LEU A 1 203 ? -0.407 10.584 9.228 1.00 68.56 203 LEU A C 1
ATOM 1618 O O . LEU A 1 203 ? 0.143 10.680 8.130 1.00 68.56 203 LEU A O 1
ATOM 1622 N N . LYS A 1 204 ? -1.235 11.540 9.675 1.00 66.00 204 LYS A N 1
ATOM 1623 C CA . LYS A 1 204 ? -1.486 12.818 8.983 1.00 66.00 204 LYS A CA 1
ATOM 1624 C C . LYS A 1 204 ? -0.482 13.912 9.365 1.00 66.00 204 LYS A C 1
ATOM 1626 O O . LYS A 1 204 ? -0.183 14.745 8.506 1.00 66.00 204 LYS A O 1
ATOM 1631 N N . THR A 1 205 ? -0.024 13.960 10.619 1.00 59.38 205 THR A N 1
ATOM 1632 C CA . THR A 1 205 ? 0.747 15.077 11.200 1.00 59.38 205 THR A CA 1
ATOM 1633 C C . THR A 1 205 ? 2.248 14.839 11.259 1.00 59.38 205 THR A C 1
ATOM 1635 O O . THR A 1 205 ? 2.992 15.819 11.292 1.00 59.38 205 THR A O 1
ATOM 1638 N N . HIS A 1 206 ? 2.702 13.585 11.251 1.00 50.16 206 HIS A N 1
ATOM 1639 C CA . HIS A 1 206 ? 4.118 13.230 11.226 1.00 50.16 206 HIS A CA 1
ATOM 1640 C C . HIS A 1 206 ? 4.512 12.702 9.836 1.00 50.16 206 HIS A C 1
ATOM 1642 O O . HIS A 1 206 ? 4.395 11.499 9.596 1.00 50.16 206 HIS A O 1
ATOM 1648 N N . PRO A 1 207 ? 4.932 13.595 8.910 1.00 42.44 207 PRO A N 1
ATOM 1649 C CA . PRO A 1 207 ? 5.688 13.209 7.728 1.00 42.44 207 PRO A CA 1
ATOM 1650 C C . PRO A 1 207 ? 7.070 12.728 8.171 1.00 42.44 207 PRO A C 1
ATOM 1652 O O . PRO A 1 207 ? 7.938 13.555 8.522 1.00 42.44 207 PRO A O 1
#

Organism: NCBI:txid111769